Protein AF-A0A8K1FG26-F1 (afdb_monomer_lite)

Organism: Pythium oligandrum (NCBI:txid41045)

InterPro domains:
  IPR001807 Chloride channel [PF00654] (57-207)
  IPR001807 Chloride channel [PF00654] (220-273)
  IPR001807 Chloride channel [PR00762] (69-86)
  IPR001807 Chloride channel [PR00762] (103-122)
  IPR001807 Chloride channel [PR00762] (160-179)
  IPR014743 Chloride channel, core [SSF81340] (2-207)
  IPR014743 Chloride channel, core [SSF81340] (218-296)
  IPR050970 Voltage-gated chloride channel [PTHR45720] (2-214)

Sequence (348 aa):
MLLLVVLGVCASILDYGIESGVRGLSDLRNLLLSMESMQSTSSIKFLVWSAFTFTVALLGMLCTRFVDPIAAGSGIPEMKNIISCDLRKEADDFLGRRTLVSKAVGLMLAMGSGISLGKEGPFVHTASIIAHQLMKHIGFFQRIYESAILRRHMYNAACAVGIASTFRAPIGGVLFAIEVTSTVFMVTNYWRAFVAAISASIARQLISLIRETEVTAFHPIDIIPGGYALVGGVAFVGSATHTVSVAVIAMEFTGQFIYITPLILAVLLASGIGSALSVSLYESIIISKGLTYLPLLRVNQLEGFTARDVMDAGFSLIPLDTSSLQLQSVLDRTRPPTHFRWSSLWRP

Radius of gyration: 23.85 Å; chains: 1; bounding box: 77×50×76 Å

Structure (mmCIF, N/CA/C/O backbone):
data_AF-A0A8K1FG26-F1
#
_entry.id   AF-A0A8K1FG26-F1
#
loop_
_atom_site.group_PDB
_atom_site.id
_atom_site.type_symbol
_atom_site.label_atom_id
_atom_site.label_alt_id
_atom_site.label_comp_id
_atom_site.label_asym_id
_atom_site.label_entity_id
_atom_site.label_seq_id
_atom_site.pdbx_PDB_ins_code
_atom_site.Cartn_x
_atom_site.Cartn_y
_atom_site.Cartn_z
_atom_site.occupancy
_atom_site.B_iso_or_equiv
_atom_site.auth_seq_id
_atom_site.auth_comp_id
_atom_site.auth_asym_id
_atom_site.auth_atom_id
_atom_site.pdbx_PDB_model_num
ATOM 1 N N . MET A 1 1 ? -8.224 -16.128 14.059 1.00 85.44 1 MET A N 1
ATOM 2 C CA . MET A 1 1 ? -7.148 -16.818 13.319 1.00 85.44 1 MET A CA 1
ATOM 3 C C . MET A 1 1 ? -7.594 -17.220 11.923 1.00 85.44 1 MET A C 1
ATOM 5 O O . MET A 1 1 ? -6.973 -16.741 10.992 1.00 85.44 1 MET A O 1
ATOM 9 N N . LEU A 1 2 ? -8.695 -17.965 11.747 1.00 91.88 2 LEU A N 1
ATOM 10 C CA . LEU A 1 2 ? -9.193 -18.346 10.410 1.00 91.88 2 LEU A CA 1
ATOM 11 C C . LEU A 1 2 ? -9.295 -17.168 9.419 1.00 91.88 2 LEU A C 1
ATOM 13 O O . LEU A 1 2 ? -8.701 -17.222 8.351 1.00 91.88 2 LEU A O 1
ATOM 17 N N . LEU A 1 3 ? -9.965 -16.074 9.806 1.00 93.62 3 LEU A N 1
ATOM 18 C CA . LEU A 1 3 ? -10.095 -14.876 8.961 1.00 93.62 3 LEU A CA 1
ATOM 19 C C . LEU A 1 3 ? -8.744 -14.292 8.515 1.00 93.62 3 LEU A C 1
ATOM 21 O O . LEU A 1 3 ? -8.633 -13.808 7.399 1.00 93.62 3 LEU A O 1
ATOM 25 N N . LEU A 1 4 ? -7.722 -14.347 9.372 1.00 94.38 4 LEU A N 1
ATOM 26 C CA . LEU A 1 4 ? -6.397 -13.789 9.085 1.00 94.38 4 LEU A CA 1
ATOM 27 C C . LEU A 1 4 ? -5.673 -14.596 8.002 1.00 94.38 4 LEU A C 1
ATOM 29 O O . LEU A 1 4 ? -5.046 -14.013 7.126 1.00 94.38 4 LEU A O 1
ATOM 33 N N . VAL A 1 5 ? -5.812 -15.925 8.042 1.00 95.12 5 VAL A N 1
ATOM 34 C CA . VAL A 1 5 ? -5.255 -16.824 7.022 1.00 95.12 5 VAL A CA 1
ATOM 35 C C . VAL A 1 5 ? -5.987 -16.647 5.694 1.00 95.12 5 VAL A C 1
ATOM 37 O O . VAL A 1 5 ? -5.353 -16.498 4.655 1.00 95.12 5 VAL A O 1
ATOM 40 N N . VAL A 1 6 ? -7.324 -16.601 5.729 1.00 95.62 6 VAL A N 1
ATOM 41 C CA . VAL A 1 6 ? -8.144 -16.355 4.530 1.00 95.62 6 VAL A CA 1
ATOM 42 C C . VAL A 1 6 ? -7.780 -15.013 3.897 1.00 95.62 6 VAL A C 1
ATOM 44 O O . VAL A 1 6 ? -7.581 -14.942 2.689 1.00 95.62 6 VAL A O 1
ATOM 47 N N . LEU A 1 7 ? -7.626 -13.965 4.708 1.00 96.44 7 LEU A N 1
ATOM 48 C CA . LEU A 1 7 ? -7.190 -12.649 4.254 1.00 96.44 7 LEU A CA 1
ATOM 49 C C . LEU A 1 7 ? -5.828 -12.706 3.550 1.00 96.44 7 LEU A C 1
ATOM 51 O O . LEU A 1 7 ? -5.707 -12.165 2.453 1.00 96.44 7 LEU A O 1
ATOM 55 N N . GLY A 1 8 ? -4.833 -13.371 4.148 1.00 95.19 8 GLY A N 1
ATOM 56 C CA . GLY A 1 8 ? -3.505 -13.514 3.550 1.00 95.19 8 GLY A CA 1
ATOM 57 C C . GLY A 1 8 ? -3.537 -14.229 2.200 1.00 95.19 8 GLY A C 1
ATOM 58 O O . GLY A 1 8 ? -2.958 -13.743 1.232 1.00 95.19 8 GLY A O 1
ATOM 59 N N . VAL A 1 9 ? -4.282 -15.333 2.102 1.00 95.50 9 VAL A N 1
ATOM 60 C CA . VAL A 1 9 ? -4.444 -16.082 0.845 1.00 95.50 9 VAL A CA 1
ATOM 61 C C . VAL A 1 9 ? -5.164 -15.244 -0.217 1.00 95.50 9 VAL A C 1
ATOM 63 O O . VAL A 1 9 ? -4.681 -15.141 -1.343 1.00 95.50 9 VAL A O 1
ATOM 66 N N . CYS A 1 10 ? -6.288 -14.606 0.129 1.00 96.06 10 CYS A N 1
ATOM 67 C CA . CYS A 1 10 ? -7.043 -13.765 -0.802 1.00 96.06 10 CYS A CA 1
ATOM 68 C C . CYS A 1 10 ? -6.217 -12.578 -1.315 1.00 96.06 10 CYS A C 1
ATOM 70 O O . CYS A 1 10 ? -6.262 -12.280 -2.508 1.00 96.06 10 CYS A O 1
ATOM 72 N N . ALA A 1 11 ? -5.454 -11.924 -0.435 1.00 95.88 11 ALA A N 1
ATOM 73 C CA . ALA A 1 11 ? -4.556 -10.842 -0.817 1.00 95.88 11 ALA A CA 1
ATOM 74 C C . ALA A 1 11 ? -3.486 -11.344 -1.799 1.00 95.88 11 ALA A C 1
ATOM 76 O O . ALA A 1 11 ? -3.365 -10.804 -2.893 1.00 95.88 11 ALA A O 1
ATOM 77 N N . SER A 1 12 ? -2.785 -12.437 -1.492 1.00 94.31 12 SER A N 1
ATOM 78 C CA . SER A 1 12 ? -1.739 -12.964 -2.382 1.00 94.31 12 SER A CA 1
ATOM 79 C C . SER A 1 12 ? -2.257 -13.419 -3.752 1.00 94.31 12 SER A C 1
ATOM 81 O O . SER A 1 12 ? -1.559 -13.251 -4.752 1.00 94.31 12 SER A O 1
ATOM 83 N N . ILE A 1 13 ? -3.482 -13.954 -3.827 1.00 94.38 13 ILE A N 1
ATOM 84 C CA . ILE A 1 13 ? -4.133 -14.284 -5.107 1.00 94.38 13 ILE A CA 1
ATOM 85 C C . ILE A 1 13 ? -4.412 -13.011 -5.917 1.00 94.38 13 ILE A C 1
ATOM 87 O O . ILE A 1 13 ? -4.149 -12.979 -7.120 1.00 94.38 13 ILE A O 1
ATOM 91 N N . LEU A 1 14 ? -4.918 -11.954 -5.271 1.00 95.62 14 LEU A N 1
ATOM 92 C CA . LEU A 1 14 ? -5.173 -10.679 -5.940 1.00 95.62 14 LEU A CA 1
ATOM 93 C C . LEU A 1 14 ? -3.874 -10.034 -6.446 1.00 95.62 14 LEU A C 1
ATOM 95 O O . LEU A 1 14 ? -3.837 -9.593 -7.593 1.00 95.62 14 LEU A O 1
ATOM 99 N N . ASP A 1 15 ? -2.811 -10.022 -5.632 1.00 94.19 15 ASP A N 1
ATOM 100 C CA . ASP A 1 15 ? -1.490 -9.504 -6.029 1.00 94.19 15 ASP A CA 1
ATOM 101 C C . ASP A 1 15 ? -0.968 -10.222 -7.277 1.00 94.19 15 ASP A C 1
ATOM 103 O O . ASP A 1 15 ? -0.570 -9.593 -8.258 1.00 94.19 15 ASP A O 1
ATOM 107 N N . TYR A 1 16 ? -1.054 -11.555 -7.281 1.00 92.56 16 TYR A N 1
ATOM 108 C CA . TYR A 1 16 ? -0.668 -12.358 -8.435 1.00 92.56 16 TYR A CA 1
ATOM 109 C C . TYR A 1 16 ? -1.491 -12.033 -9.689 1.00 92.56 16 TYR A C 1
ATOM 111 O O . TYR A 1 16 ? -0.933 -11.972 -10.788 1.00 92.56 16 TYR A O 1
ATOM 119 N N . GLY A 1 17 ? -2.801 -11.812 -9.543 1.00 93.62 17 GLY A N 1
ATOM 120 C CA . GLY A 1 17 ? -3.671 -11.409 -10.649 1.00 93.62 17 GLY A CA 1
ATOM 121 C C . GLY A 1 17 ? -3.259 -10.063 -11.252 1.00 93.62 17 GLY A C 1
ATOM 122 O O . GLY A 1 17 ? -3.153 -9.944 -12.474 1.00 93.62 17 GLY A O 1
ATOM 123 N N . ILE A 1 18 ? -2.955 -9.075 -10.403 1.00 94.69 18 ILE A N 1
ATOM 124 C CA . ILE A 1 18 ? -2.472 -7.754 -10.831 1.00 94.69 18 ILE A CA 1
ATOM 125 C C . ILE A 1 18 ? -1.139 -7.893 -11.571 1.00 94.69 18 ILE A C 1
ATOM 127 O O . ILE A 1 18 ? -1.015 -7.413 -12.697 1.00 94.69 18 ILE A O 1
ATOM 131 N N . GLU A 1 19 ? -0.162 -8.600 -11.000 1.00 92.00 19 GLU A N 1
ATOM 132 C CA . GLU A 1 19 ? 1.141 -8.794 -11.647 1.00 92.00 19 GLU A CA 1
ATOM 133 C C . GLU A 1 19 ? 1.057 -9.559 -12.966 1.00 92.00 19 GLU A C 1
ATOM 135 O O . GLU A 1 19 ? 1.780 -9.243 -13.909 1.00 92.00 19 GLU A O 1
ATOM 140 N N . SER A 1 20 ? 0.185 -10.562 -13.050 1.00 91.50 20 SER A N 1
ATOM 141 C CA . SER A 1 20 ? -0.013 -11.321 -14.285 1.00 91.50 20 SER A CA 1
ATOM 142 C C . SER A 1 20 ? -0.580 -10.430 -15.391 1.00 91.50 20 SER A C 1
ATOM 144 O O . SER A 1 20 ? -0.112 -10.505 -16.526 1.00 91.50 20 SER A O 1
ATOM 146 N N . GLY A 1 21 ? -1.507 -9.527 -15.055 1.00 94.12 21 GLY A N 1
ATOM 147 C CA . GLY A 1 21 ? -2.006 -8.516 -15.987 1.00 94.12 21 GLY A CA 1
ATOM 148 C C . GLY A 1 21 ? -0.939 -7.501 -16.411 1.00 94.12 21 GLY A C 1
ATOM 149 O O . GLY A 1 21 ? -0.813 -7.205 -17.597 1.00 94.12 21 GLY A O 1
ATOM 150 N N . VAL A 1 22 ? -0.110 -7.023 -15.474 1.00 94.56 22 VAL A N 1
ATOM 151 C CA . VAL A 1 22 ? 1.016 -6.113 -15.774 1.00 94.56 22 VAL A CA 1
ATOM 152 C C . VAL A 1 22 ? 2.032 -6.771 -16.712 1.00 94.56 22 VAL A C 1
ATOM 154 O O . VAL A 1 22 ? 2.493 -6.136 -17.664 1.00 94.56 22 VAL A O 1
ATOM 157 N N . ARG A 1 23 ? 2.364 -8.048 -16.479 1.00 92.06 23 ARG A N 1
ATOM 158 C CA . ARG A 1 23 ? 3.239 -8.827 -17.369 1.00 92.06 23 ARG A CA 1
ATOM 159 C C . ARG A 1 23 ? 2.617 -8.979 -18.753 1.00 92.06 23 ARG A C 1
ATOM 161 O O . ARG A 1 23 ? 3.278 -8.646 -19.724 1.00 92.06 23 ARG A O 1
ATOM 168 N N . GLY A 1 24 ? 1.337 -9.347 -18.840 1.00 93.69 24 GLY A N 1
ATOM 169 C CA . GLY A 1 24 ? 0.629 -9.448 -20.121 1.00 93.69 24 GLY A CA 1
ATOM 170 C C . GLY A 1 24 ? 0.626 -8.138 -20.922 1.00 93.69 24 GLY A C 1
ATOM 171 O O . GLY A 1 24 ? 0.856 -8.154 -22.128 1.00 93.69 24 GLY A O 1
ATOM 172 N N . LEU A 1 25 ? 0.443 -6.988 -20.259 1.00 94.44 25 LEU A N 1
ATOM 173 C CA . LEU A 1 25 ? 0.554 -5.668 -20.898 1.00 94.44 25 LEU A CA 1
ATOM 174 C C . LEU A 1 25 ? 1.986 -5.351 -21.345 1.00 94.44 25 LEU A C 1
ATOM 176 O O . LEU A 1 25 ? 2.188 -4.781 -22.416 1.00 94.44 25 LEU A O 1
ATOM 180 N N . SER A 1 26 ? 2.981 -5.743 -20.550 1.00 92.50 26 SER A N 1
ATOM 181 C CA . SER A 1 26 ? 4.395 -5.566 -20.895 1.00 92.50 26 SER A CA 1
ATOM 182 C C . SER A 1 26 ? 4.798 -6.430 -22.094 1.00 92.50 26 SER A C 1
ATOM 184 O O . SER A 1 26 ? 5.491 -5.947 -22.988 1.00 92.50 26 SER A O 1
ATOM 186 N N . ASP A 1 27 ? 4.315 -7.671 -22.156 1.00 92.75 27 ASP A N 1
ATOM 187 C CA . ASP A 1 27 ? 4.537 -8.592 -23.273 1.00 92.75 27 ASP A CA 1
ATOM 188 C C . ASP A 1 27 ? 3.841 -8.087 -24.543 1.00 92.75 27 ASP A C 1
ATOM 190 O O . ASP A 1 27 ? 4.445 -8.084 -25.615 1.00 92.75 27 ASP A O 1
ATOM 194 N N . LEU A 1 28 ? 2.616 -7.559 -24.420 1.00 92.19 28 LEU A N 1
ATOM 195 C CA . LEU A 1 28 ? 1.907 -6.907 -25.523 1.00 92.19 28 LEU A CA 1
ATOM 196 C C . LEU A 1 28 ? 2.682 -5.696 -26.060 1.00 92.19 28 LEU A C 1
ATOM 198 O O . LEU A 1 28 ? 2.825 -5.548 -27.272 1.00 92.19 28 LEU A O 1
ATOM 202 N N . ARG A 1 29 ? 3.221 -4.846 -25.177 1.00 91.25 29 ARG A N 1
ATOM 203 C CA . ARG A 1 29 ? 4.077 -3.719 -25.576 1.00 91.25 29 ARG A CA 1
ATOM 204 C C . ARG A 1 29 ? 5.302 -4.202 -26.349 1.00 91.25 29 ARG A C 1
ATOM 206 O O . ARG A 1 29 ? 5.634 -3.636 -27.386 1.00 91.25 29 ARG A O 1
ATOM 213 N N . ASN A 1 30 ? 5.966 -5.243 -25.852 1.00 89.81 30 ASN A N 1
ATOM 214 C CA . ASN A 1 30 ? 7.156 -5.804 -26.487 1.00 89.81 30 ASN A CA 1
ATOM 215 C C . ASN A 1 30 ? 6.830 -6.435 -27.851 1.00 89.81 30 ASN A C 1
ATOM 217 O O . ASN A 1 30 ? 7.622 -6.300 -28.780 1.00 89.81 30 ASN A O 1
ATOM 221 N N . LEU A 1 31 ? 5.655 -7.059 -27.992 1.00 89.94 31 LEU A N 1
ATOM 222 C CA . LEU A 1 31 ? 5.155 -7.582 -29.264 1.00 89.94 31 LEU A CA 1
ATOM 223 C C . LEU A 1 31 ? 4.879 -6.458 -30.274 1.00 89.94 31 LEU A C 1
ATOM 225 O O . LEU A 1 31 ? 5.286 -6.555 -31.426 1.00 89.94 31 LEU A O 1
ATOM 229 N N . LEU A 1 32 ? 4.234 -5.368 -29.849 1.00 87.19 32 LEU A N 1
ATOM 230 C CA . LEU A 1 32 ? 3.990 -4.210 -30.718 1.00 87.19 32 LEU A CA 1
ATOM 231 C C . LEU A 1 32 ? 5.303 -3.595 -31.222 1.00 87.19 32 LEU A C 1
ATOM 233 O O . LEU A 1 32 ? 5.422 -3.268 -32.399 1.00 87.19 32 LEU A O 1
ATOM 237 N N . LEU A 1 33 ? 6.307 -3.501 -30.347 1.00 86.44 33 LEU A N 1
ATOM 238 C CA . LEU A 1 33 ? 7.634 -2.992 -30.699 1.00 86.44 33 LEU A CA 1
ATOM 239 C C . LEU A 1 33 ? 8.450 -3.951 -31.581 1.00 86.44 33 LEU A C 1
ATOM 241 O O . LEU A 1 33 ? 9.382 -3.498 -32.245 1.00 86.44 33 LEU A O 1
ATOM 245 N N . SER A 1 34 ? 8.139 -5.252 -31.582 1.00 84.94 34 SER A N 1
ATOM 246 C CA . SER A 1 34 ? 8.820 -6.248 -32.420 1.00 84.94 34 SER A CA 1
ATOM 247 C C . SER A 1 34 ? 8.162 -6.447 -33.789 1.00 84.94 34 SER A C 1
ATOM 249 O O . SER A 1 34 ? 8.852 -6.829 -34.733 1.00 84.94 34 SER A O 1
ATOM 251 N N . MET A 1 35 ? 6.861 -6.154 -33.921 1.00 78.25 35 MET A N 1
ATOM 252 C CA . MET A 1 35 ? 6.148 -6.170 -35.206 1.00 78.25 35 MET A CA 1
ATOM 253 C C . MET A 1 35 ? 6.583 -5.034 -36.140 1.00 78.25 35 MET A C 1
ATOM 255 O O . MET A 1 35 ? 6.557 -5.195 -37.361 1.00 78.25 35 MET A O 1
ATOM 259 N N . GLU A 1 36 ? 7.035 -3.903 -35.595 1.00 71.06 36 GLU A N 1
ATOM 260 C CA . GLU A 1 36 ? 7.708 -2.882 -36.394 1.00 71.06 36 GLU A CA 1
ATOM 261 C C . GLU A 1 36 ? 9.122 -3.344 -36.765 1.00 71.06 36 GLU A C 1
ATOM 263 O O . GLU A 1 36 ? 10.019 -3.443 -35.928 1.00 71.06 36 GLU A O 1
ATOM 268 N N . SER A 1 37 ? 9.292 -3.647 -38.054 1.00 59.19 37 SER A N 1
ATOM 269 C CA . SER A 1 37 ? 10.479 -4.270 -38.648 1.00 59.19 37 SER A CA 1
ATOM 270 C C . SER A 1 37 ? 11.831 -3.713 -38.169 1.00 59.19 37 SER A C 1
ATOM 272 O O . SER A 1 37 ? 11.991 -2.530 -37.860 1.00 59.19 37 SER A O 1
ATOM 274 N N . MET A 1 38 ? 12.858 -4.565 -38.228 1.00 56.25 38 MET A N 1
ATOM 275 C CA . MET A 1 38 ? 14.273 -4.244 -37.975 1.00 56.25 38 MET A CA 1
ATOM 276 C C . MET A 1 38 ? 14.848 -3.085 -38.825 1.00 56.25 38 MET A C 1
ATOM 278 O O . MET A 1 38 ? 15.950 -2.630 -38.535 1.00 56.25 38 MET A O 1
ATOM 282 N N . GLN A 1 39 ? 14.118 -2.577 -39.829 1.00 57.62 39 GLN A N 1
ATOM 283 C CA . GLN A 1 39 ? 14.481 -1.404 -40.644 1.00 57.62 39 GLN A CA 1
ATOM 284 C C . GLN A 1 39 ? 13.803 -0.089 -40.203 1.00 57.62 39 GLN A C 1
ATOM 286 O O . GLN A 1 39 ? 14.093 0.963 -40.771 1.00 57.62 39 GLN A O 1
ATOM 291 N N . SER A 1 40 ? 12.923 -0.117 -39.196 1.00 62.97 40 SER A N 1
ATOM 292 C CA . SER A 1 40 ? 12.241 1.077 -38.685 1.00 62.97 40 SER A CA 1
ATOM 293 C C . SER A 1 40 ? 13.200 1.993 -37.908 1.00 62.97 40 SER A C 1
ATOM 295 O O . SER A 1 40 ? 13.977 1.538 -37.062 1.00 62.97 40 SER A O 1
ATOM 297 N N . THR A 1 41 ? 13.154 3.299 -38.187 1.00 78.38 41 THR A N 1
ATOM 298 C CA . THR A 1 41 ? 13.991 4.324 -37.542 1.00 78.38 41 THR A CA 1
ATOM 299 C C . THR A 1 41 ? 13.717 4.380 -36.033 1.00 78.38 41 THR A C 1
ATOM 301 O O . THR A 1 41 ? 12.572 4.232 -35.604 1.00 78.38 41 THR A O 1
ATOM 304 N N . SER A 1 42 ? 14.737 4.662 -35.208 1.00 83.12 42 SER A N 1
ATOM 305 C CA . SER A 1 42 ? 14.611 4.748 -33.735 1.00 83.12 42 SER A CA 1
ATOM 306 C C . SER A 1 42 ? 13.452 5.641 -33.260 1.00 83.12 42 SER A C 1
ATOM 308 O O . SER A 1 42 ? 12.878 5.400 -32.199 1.00 83.12 42 SER A O 1
ATOM 310 N N . SER A 1 43 ? 13.086 6.654 -34.047 1.00 85.88 43 SER A N 1
ATOM 311 C CA . SER A 1 43 ? 11.988 7.578 -33.757 1.00 85.88 43 SER A CA 1
ATOM 312 C C . SER A 1 43 ? 10.604 6.923 -33.789 1.00 85.88 43 SER A C 1
ATOM 314 O O . SER A 1 43 ? 9.747 7.294 -32.992 1.00 85.88 43 SER A O 1
ATOM 316 N N . ILE A 1 44 ? 10.378 5.942 -34.66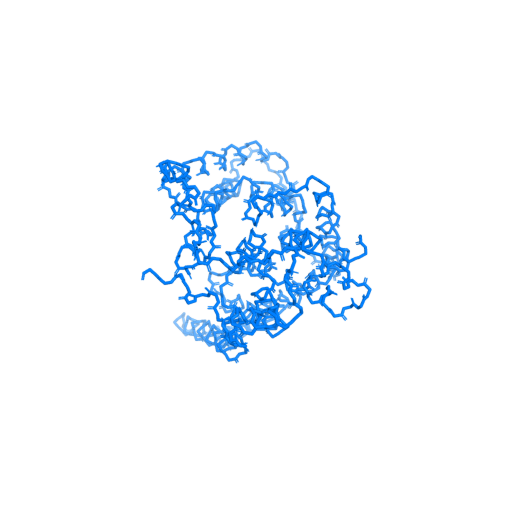6 1.00 86.19 44 ILE A N 1
ATOM 317 C CA . ILE A 1 44 ? 9.077 5.266 -34.790 1.00 86.19 44 ILE A CA 1
ATOM 318 C C . ILE A 1 44 ? 8.855 4.357 -33.573 1.00 86.19 44 ILE A C 1
ATOM 320 O O . ILE A 1 44 ? 7.821 4.456 -32.917 1.00 86.19 44 ILE A O 1
ATOM 324 N N . LYS A 1 45 ? 9.884 3.601 -33.160 1.00 87.00 45 LYS A N 1
ATOM 325 C CA . LYS A 1 45 ? 9.845 2.800 -31.922 1.00 87.00 45 LYS A CA 1
ATOM 326 C C . LYS A 1 45 ? 9.559 3.658 -30.687 1.00 87.00 45 LYS A C 1
ATOM 328 O O . LYS A 1 45 ? 8.781 3.260 -29.823 1.00 87.00 45 LYS A O 1
ATOM 333 N N . PHE A 1 46 ? 10.157 4.850 -30.611 1.00 89.56 46 PHE A N 1
ATOM 334 C CA . PHE A 1 46 ? 9.876 5.807 -29.539 1.00 89.56 46 PHE A CA 1
ATOM 335 C C . PHE A 1 46 ? 8.427 6.316 -29.576 1.00 89.56 46 PHE A C 1
ATOM 337 O O . PHE A 1 46 ? 7.786 6.419 -28.526 1.00 89.56 46 PHE A O 1
ATOM 344 N N . LEU A 1 47 ? 7.887 6.596 -30.767 1.00 91.25 47 LEU A N 1
ATOM 345 C CA . LEU A 1 47 ? 6.501 7.027 -30.941 1.00 91.25 47 LEU A CA 1
ATOM 346 C C . LEU A 1 47 ? 5.514 5.933 -30.515 1.00 91.25 47 LEU A C 1
ATOM 348 O O . LEU A 1 47 ? 4.588 6.223 -29.763 1.00 91.25 47 LEU A O 1
ATOM 352 N N . VAL A 1 48 ? 5.738 4.681 -30.926 1.00 90.88 48 VAL A N 1
ATOM 353 C CA . VAL A 1 48 ? 4.901 3.536 -30.533 1.00 90.88 48 VAL A CA 1
ATOM 354 C C . VAL A 1 48 ? 4.969 3.290 -29.031 1.00 90.88 48 VAL A C 1
ATOM 356 O O . VAL A 1 48 ? 3.929 3.137 -28.390 1.00 90.88 48 VAL A O 1
ATOM 359 N N . TRP A 1 49 ? 6.168 3.316 -28.443 1.00 91.31 49 TRP A N 1
ATOM 360 C CA . TRP A 1 49 ? 6.333 3.183 -26.995 1.00 91.31 49 TRP A CA 1
ATOM 361 C C . TRP A 1 49 ? 5.584 4.287 -26.232 1.00 91.31 49 TRP A C 1
ATOM 363 O O . TRP A 1 49 ? 4.876 4.008 -25.259 1.00 91.31 49 TRP A O 1
ATOM 373 N N . SER A 1 50 ? 5.680 5.530 -26.708 1.00 93.19 50 SER A N 1
ATOM 374 C CA . SER A 1 50 ? 4.998 6.681 -26.107 1.00 93.19 50 SER A CA 1
ATOM 375 C C . SER A 1 50 ? 3.477 6.589 -26.264 1.00 93.19 50 SER A C 1
ATOM 377 O O . SER A 1 50 ? 2.744 6.796 -25.297 1.00 93.19 50 SER A O 1
ATOM 379 N N . ALA A 1 51 ? 2.991 6.220 -27.453 1.00 94.06 51 ALA A N 1
ATOM 380 C CA . ALA A 1 51 ? 1.569 6.055 -27.741 1.00 94.06 51 ALA A CA 1
ATOM 381 C C . ALA A 1 51 ? 0.950 4.926 -26.906 1.00 94.06 51 ALA A C 1
ATOM 383 O O . ALA A 1 51 ? -0.131 5.105 -26.340 1.00 94.06 51 ALA A O 1
ATOM 384 N N . PHE A 1 52 ? 1.649 3.796 -26.765 1.00 94.88 52 PHE A N 1
ATOM 385 C CA . PHE A 1 52 ? 1.233 2.700 -25.892 1.00 94.88 52 PHE A CA 1
ATOM 386 C C . PHE A 1 52 ? 1.129 3.167 -24.436 1.00 94.88 52 PHE A C 1
ATOM 388 O O . PHE A 1 52 ? 0.081 3.007 -23.807 1.00 94.88 52 PHE A O 1
ATOM 395 N N . THR A 1 53 ? 2.188 3.803 -23.922 1.00 94.69 53 THR A N 1
ATOM 396 C CA . THR A 1 53 ? 2.244 4.304 -22.540 1.00 94.69 53 THR A CA 1
ATOM 397 C C . THR A 1 53 ? 1.091 5.268 -22.262 1.00 94.69 53 THR A C 1
ATOM 399 O O . THR A 1 53 ? 0.373 5.106 -21.274 1.00 94.69 53 THR A O 1
ATOM 402 N N . PHE A 1 54 ? 0.854 6.228 -23.160 1.00 96.12 54 PHE A N 1
ATOM 403 C CA . PHE A 1 54 ? -0.226 7.201 -23.022 1.00 96.12 54 PHE A CA 1
ATOM 404 C C . PHE A 1 54 ? -1.612 6.546 -23.068 1.00 96.12 54 PHE A C 1
ATOM 406 O O . PHE A 1 54 ? -2.454 6.830 -22.218 1.00 96.12 54 PHE A O 1
ATOM 413 N N . THR A 1 55 ? -1.843 5.633 -24.014 1.00 95.94 55 THR A N 1
ATOM 414 C CA . THR A 1 55 ? -3.151 4.985 -24.203 1.00 95.94 55 THR A CA 1
ATOM 415 C C . THR A 1 55 ? -3.528 4.119 -23.004 1.00 95.94 55 THR A C 1
ATOM 417 O O . THR A 1 55 ? -4.635 4.236 -22.477 1.00 95.94 55 THR A O 1
ATOM 420 N N . VAL A 1 56 ? -2.602 3.281 -22.526 1.00 96.56 56 VAL A N 1
ATOM 421 C CA . VAL A 1 56 ? -2.851 2.399 -21.376 1.00 96.56 56 VAL A CA 1
ATOM 422 C C . VAL A 1 56 ? -3.004 3.213 -20.087 1.00 96.56 56 VAL A C 1
ATOM 424 O O . VAL A 1 56 ? -3.900 2.935 -19.288 1.00 96.56 56 VAL A O 1
ATOM 427 N N . ALA A 1 57 ? -2.196 4.263 -19.900 1.00 95.94 57 ALA A N 1
ATOM 428 C CA . ALA A 1 57 ? -2.321 5.155 -18.748 1.00 95.94 57 ALA A CA 1
ATOM 429 C C . ALA A 1 57 ? -3.656 5.915 -18.738 1.00 95.94 57 ALA A C 1
ATOM 431 O O . ALA A 1 57 ? -4.313 5.997 -17.697 1.00 95.94 57 ALA A O 1
ATOM 432 N N . LEU A 1 58 ? -4.088 6.428 -19.896 1.00 96.62 58 LEU A N 1
ATOM 433 C CA . LEU A 1 58 ? -5.385 7.081 -20.048 1.00 96.62 58 LEU A CA 1
ATOM 434 C C . LEU A 1 58 ? -6.521 6.104 -19.732 1.00 96.62 58 LEU A C 1
ATOM 436 O O . LEU A 1 58 ? -7.440 6.458 -18.999 1.00 96.62 58 LEU A O 1
ATOM 440 N N . LEU A 1 59 ? -6.435 4.859 -20.203 1.00 96.06 59 LEU A N 1
ATOM 441 C CA . LEU A 1 59 ? -7.434 3.832 -19.909 1.00 96.06 59 LEU A CA 1
ATOM 442 C C . LEU A 1 59 ? -7.504 3.514 -18.405 1.00 96.06 59 LEU A C 1
ATOM 444 O O . LEU A 1 59 ? -8.601 3.417 -17.855 1.00 96.06 59 LEU A O 1
ATOM 448 N N . GLY A 1 60 ? -6.360 3.447 -17.713 1.00 95.25 60 GLY A N 1
ATOM 449 C CA . GLY A 1 60 ? -6.304 3.297 -16.252 1.00 95.25 60 GLY A CA 1
ATOM 450 C C . GLY A 1 60 ? -6.941 4.470 -15.498 1.00 95.25 60 GLY A C 1
ATOM 451 O O . GLY A 1 60 ? -7.716 4.268 -14.555 1.00 95.25 60 GLY A O 1
ATOM 452 N N . MET A 1 61 ? -6.680 5.699 -15.952 1.00 95.31 61 MET A N 1
ATOM 453 C CA . MET A 1 61 ? -7.295 6.911 -15.405 1.00 95.31 61 MET A CA 1
ATOM 454 C C . MET A 1 61 ? -8.815 6.916 -15.613 1.00 95.31 61 MET A C 1
ATOM 456 O O . MET A 1 61 ? -9.561 7.148 -14.661 1.00 95.31 61 MET A O 1
ATOM 460 N N . LEU A 1 62 ? -9.282 6.629 -16.833 1.00 95.94 62 LEU A N 1
ATOM 461 C CA . LEU A 1 62 ? -10.706 6.595 -17.169 1.00 95.94 62 LEU A CA 1
ATOM 462 C C . LEU A 1 62 ? -11.434 5.497 -16.389 1.00 95.94 62 LEU A C 1
ATOM 464 O O . LEU A 1 62 ? -12.496 5.758 -15.828 1.00 95.94 62 LEU A O 1
ATOM 468 N N . CYS A 1 63 ? -10.842 4.305 -16.273 1.00 94.88 63 CYS A N 1
ATOM 469 C CA . CYS A 1 63 ? -11.381 3.224 -15.449 1.00 94.88 63 CYS A CA 1
ATOM 470 C C . CYS A 1 63 ? -11.577 3.686 -13.999 1.00 94.88 63 CYS A C 1
ATOM 472 O O . CYS A 1 63 ? -12.668 3.552 -13.448 1.00 94.88 63 CYS A O 1
ATOM 474 N N . THR A 1 64 ? -10.557 4.308 -13.402 1.00 95.00 64 THR A N 1
ATOM 475 C CA . THR A 1 64 ? -10.652 4.824 -12.028 1.00 95.00 64 THR A CA 1
ATOM 476 C C . THR A 1 64 ? -11.721 5.914 -11.916 1.00 95.00 64 THR A C 1
ATOM 478 O O . THR A 1 64 ? -12.520 5.917 -10.984 1.00 95.00 64 THR A O 1
ATOM 481 N N . ARG A 1 65 ? -11.793 6.823 -12.895 1.00 95.56 65 ARG A N 1
ATOM 482 C CA . ARG A 1 65 ? -12.747 7.938 -12.893 1.00 95.56 65 ARG A CA 1
ATOM 483 C C . ARG A 1 65 ? -14.204 7.485 -13.008 1.00 95.56 65 ARG A C 1
ATOM 485 O O . ARG A 1 65 ? -15.053 8.086 -12.349 1.00 95.56 65 ARG A O 1
ATOM 492 N N . PHE A 1 66 ? -14.488 6.486 -13.845 1.00 94.50 66 PHE A N 1
ATOM 493 C CA . PHE A 1 66 ? -15.850 6.018 -14.118 1.00 94.50 66 PHE A CA 1
ATOM 494 C C . PHE A 1 66 ? -16.334 4.935 -13.151 1.00 94.50 66 PHE A C 1
ATOM 496 O O . PHE A 1 66 ? -17.519 4.920 -12.826 1.00 94.50 66 PHE A O 1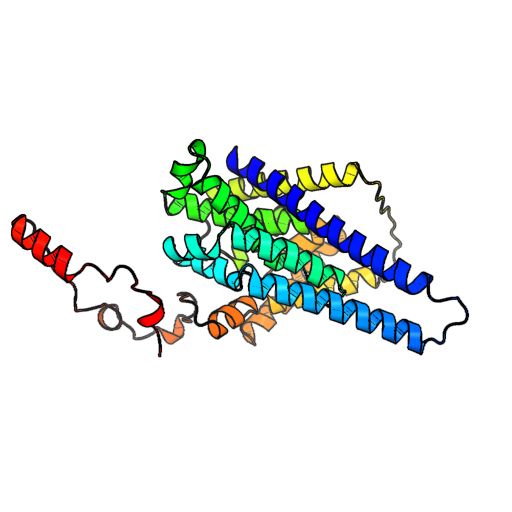
ATOM 503 N N . VAL A 1 67 ? -15.456 4.035 -12.692 1.00 94.12 67 VAL A N 1
ATOM 504 C CA . VAL A 1 67 ? -15.855 2.940 -11.793 1.00 94.12 67 VAL A CA 1
ATOM 505 C C . VAL A 1 67 ? -15.998 3.444 -10.362 1.00 94.12 67 VAL A C 1
ATOM 507 O O . VAL A 1 67 ? -17.054 3.268 -9.753 1.00 94.12 67 VAL A O 1
ATOM 510 N N . ASP A 1 68 ? -14.942 4.053 -9.822 1.00 93.25 68 ASP A N 1
ATOM 511 C CA . ASP A 1 68 ? -14.968 4.640 -8.487 1.00 93.25 68 ASP A CA 1
ATOM 512 C C . ASP A 1 68 ? -13.806 5.634 -8.291 1.00 93.25 68 ASP A C 1
ATOM 514 O O . ASP A 1 68 ? -12.659 5.195 -8.130 1.00 93.25 68 ASP A O 1
ATOM 518 N N . PRO A 1 69 ? -14.071 6.957 -8.261 1.00 91.56 69 PRO A N 1
ATOM 519 C CA . PRO A 1 69 ? -13.032 7.969 -8.085 1.00 91.56 69 PRO A CA 1
ATOM 520 C C . PRO A 1 69 ? -12.382 7.937 -6.694 1.00 91.56 69 PRO A C 1
ATOM 522 O O . PRO A 1 69 ? -11.290 8.480 -6.530 1.00 91.56 69 PRO A O 1
ATOM 525 N N . ILE A 1 70 ? -13.007 7.288 -5.702 1.00 89.19 70 ILE A N 1
ATOM 526 C CA . ILE A 1 70 ? -12.455 7.130 -4.348 1.00 89.19 70 ILE A CA 1
ATOM 527 C C . ILE A 1 70 ? -11.196 6.243 -4.368 1.00 89.19 70 ILE A C 1
ATOM 529 O O . ILE A 1 70 ? -10.319 6.375 -3.516 1.00 89.19 70 ILE A O 1
ATOM 533 N N . ALA A 1 71 ? -11.046 5.389 -5.386 1.00 90.88 71 ALA A N 1
ATOM 534 C CA . ALA A 1 71 ? -9.888 4.514 -5.545 1.00 90.88 71 ALA A CA 1
ATOM 535 C C . ALA A 1 71 ? -8.574 5.253 -5.884 1.00 90.88 71 ALA A C 1
ATOM 537 O O . ALA A 1 71 ? -7.512 4.628 -5.883 1.00 90.88 71 ALA A O 1
ATOM 538 N N . ALA A 1 72 ? -8.609 6.557 -6.175 1.00 91.56 72 ALA A N 1
ATOM 539 C CA . ALA A 1 72 ? -7.430 7.313 -6.587 1.00 91.56 72 ALA A CA 1
ATOM 540 C C . ALA A 1 72 ? -6.361 7.437 -5.477 1.00 91.56 72 ALA A C 1
ATOM 542 O O . ALA A 1 72 ? -6.633 7.846 -4.346 1.00 91.56 72 ALA A O 1
ATOM 543 N N . GLY A 1 73 ? -5.103 7.163 -5.836 1.00 90.88 73 GLY A N 1
ATOM 544 C CA . GLY A 1 73 ? -3.936 7.318 -4.961 1.00 90.88 73 GLY A CA 1
ATOM 545 C C . GLY A 1 73 ? -3.600 6.082 -4.118 1.00 90.88 73 GLY A C 1
ATOM 546 O O . GLY A 1 73 ? -4.091 4.977 -4.355 1.00 90.88 73 GLY A O 1
ATOM 547 N N . SER A 1 74 ? -2.722 6.260 -3.126 1.00 92.12 74 SER A N 1
ATOM 548 C CA . SER A 1 74 ? -2.199 5.165 -2.291 1.00 92.12 74 SER A CA 1
ATOM 549 C C . SER A 1 74 ? -3.283 4.520 -1.416 1.00 92.12 74 SER A C 1
ATOM 551 O O . SER A 1 74 ? -3.485 3.310 -1.469 1.00 92.12 74 SER A O 1
ATOM 553 N N . GLY A 1 75 ? -4.064 5.306 -0.675 1.00 92.38 75 GLY A N 1
ATOM 554 C CA . GLY A 1 75 ? -5.030 4.792 0.302 1.00 92.38 75 GLY A CA 1
ATOM 555 C C . GLY A 1 75 ? -4.454 4.589 1.708 1.00 92.38 75 GLY A C 1
ATOM 556 O O . GLY A 1 75 ? -5.221 4.448 2.652 1.00 92.38 75 GLY A O 1
ATOM 557 N N . ILE A 1 76 ? -3.123 4.611 1.881 1.00 93.31 76 ILE A N 1
ATOM 558 C CA . ILE A 1 76 ? -2.483 4.593 3.209 1.00 93.31 76 ILE A CA 1
ATOM 559 C C . ILE A 1 76 ? -2.912 5.794 4.080 1.00 93.31 76 ILE A C 1
ATOM 561 O O . ILE A 1 76 ? -3.283 5.559 5.230 1.00 93.31 76 ILE A O 1
ATOM 565 N N . PRO A 1 77 ? -2.898 7.052 3.584 1.00 91.19 77 PRO A N 1
ATOM 566 C CA . PRO A 1 77 ? -3.350 8.219 4.353 1.00 91.19 77 PRO A CA 1
ATOM 567 C C . PRO A 1 77 ? -4.769 8.070 4.914 1.00 91.19 77 PRO A C 1
ATOM 569 O O . PRO A 1 77 ? -5.026 8.347 6.083 1.00 91.19 77 PRO A O 1
ATOM 572 N N . GLU A 1 78 ? -5.687 7.577 4.089 1.00 90.62 78 GLU A N 1
ATOM 573 C CA . GLU A 1 78 ? -7.081 7.347 4.450 1.00 90.62 78 GLU A CA 1
ATOM 574 C C . GLU A 1 78 ? -7.226 6.180 5.424 1.00 90.62 78 GLU A C 1
ATOM 576 O O . GLU A 1 78 ? -7.963 6.291 6.399 1.00 90.62 78 GLU A O 1
ATOM 581 N N . MET A 1 79 ? -6.478 5.091 5.223 1.00 92.25 79 MET A N 1
ATOM 582 C CA . MET A 1 79 ? -6.440 3.982 6.178 1.00 92.25 79 MET A CA 1
ATOM 583 C C . MET A 1 79 ? -5.935 4.433 7.548 1.00 92.25 79 MET A C 1
ATOM 585 O O . MET A 1 79 ? -6.534 4.075 8.561 1.00 92.25 79 MET A O 1
ATOM 589 N N . LYS A 1 80 ? -4.880 5.257 7.587 1.00 90.19 80 LYS A N 1
ATOM 590 C CA . LYS A 1 80 ? -4.348 5.861 8.818 1.00 90.19 80 LYS A CA 1
ATOM 591 C C . LYS A 1 80 ? -5.421 6.701 9.521 1.00 90.19 80 LYS A C 1
ATOM 593 O O . LYS A 1 80 ? -5.595 6.575 10.731 1.00 90.19 80 LYS A O 1
ATOM 598 N N . ASN A 1 81 ? -6.195 7.486 8.768 1.00 87.56 81 ASN A N 1
ATOM 599 C CA . ASN A 1 81 ? -7.330 8.240 9.305 1.00 87.56 81 ASN A CA 1
ATOM 600 C C . ASN A 1 81 ? -8.437 7.318 9.869 1.00 87.56 81 ASN A C 1
ATOM 602 O O . ASN A 1 81 ? -8.818 7.437 11.033 1.00 87.56 81 ASN A O 1
ATOM 606 N N . ILE A 1 82 ? -8.896 6.336 9.085 1.00 89.31 82 ILE A N 1
ATOM 607 C CA . ILE A 1 82 ? -9.957 5.389 9.473 1.00 89.31 82 ILE A CA 1
ATOM 608 C C . ILE A 1 82 ? -9.583 4.609 10.743 1.00 89.31 82 ILE A C 1
ATOM 610 O O . ILE A 1 82 ? -10.421 4.427 11.627 1.00 89.31 82 ILE A O 1
ATOM 614 N N . ILE A 1 83 ? -8.332 4.148 10.844 1.00 89.00 83 ILE A N 1
ATOM 615 C CA . ILE A 1 83 ? -7.825 3.382 11.992 1.00 89.00 83 ILE A CA 1
ATOM 616 C C . ILE A 1 83 ? -7.715 4.262 13.241 1.00 89.00 83 ILE A C 1
ATOM 618 O O . ILE A 1 83 ? -8.042 3.800 14.338 1.00 89.00 83 ILE A O 1
ATOM 622 N N . SER A 1 84 ? -7.242 5.502 13.099 1.00 83.81 84 SER A N 1
ATOM 623 C CA . SER A 1 84 ? -7.036 6.406 14.235 1.00 83.81 84 SER A CA 1
ATOM 624 C C . SER A 1 84 ? -8.331 6.968 14.808 1.00 83.81 84 SER A C 1
ATOM 626 O O . SER A 1 84 ? -8.428 7.100 16.027 1.00 83.81 84 SER A O 1
ATOM 628 N N . CYS A 1 85 ? -9.313 7.261 13.957 1.00 79.94 85 CYS A N 1
ATOM 629 C CA . CYS A 1 85 ? -10.543 7.955 14.343 1.00 79.94 85 CYS A CA 1
ATOM 630 C C . CYS A 1 85 ? -11.773 7.025 14.446 1.00 79.94 85 CYS A C 1
ATOM 632 O O . CYS A 1 85 ? -12.868 7.498 14.728 1.00 79.94 85 CYS A O 1
ATOM 634 N N . ASP A 1 86 ? -11.605 5.713 14.210 1.00 77.62 86 ASP A N 1
ATOM 635 C CA . ASP A 1 86 ? -12.669 4.686 14.160 1.00 77.62 86 ASP A CA 1
ATOM 636 C C . ASP A 1 86 ? -13.920 5.122 13.368 1.00 77.62 86 ASP A C 1
ATOM 638 O O . ASP A 1 86 ? -15.073 4.967 13.782 1.00 77.62 86 ASP A O 1
ATOM 642 N N . LEU A 1 87 ? -13.690 5.675 12.176 1.00 78.31 87 LEU A N 1
ATOM 643 C CA . LEU A 1 87 ? -14.733 6.246 11.324 1.00 78.31 87 LEU A CA 1
ATOM 644 C C . LEU A 1 87 ? -15.489 5.142 10.571 1.00 78.31 87 LEU A C 1
ATOM 646 O O . LEU A 1 87 ? -15.283 4.924 9.380 1.00 78.31 87 LEU A O 1
ATOM 650 N N . ARG A 1 88 ? -16.390 4.426 11.261 1.00 80.44 88 ARG A N 1
ATOM 651 C CA . ARG A 1 88 ? -17.145 3.291 10.684 1.00 80.44 88 ARG A CA 1
ATOM 652 C C . ARG A 1 88 ? -17.862 3.638 9.377 1.00 80.44 88 ARG A C 1
ATOM 654 O O . ARG A 1 88 ? -17.773 2.870 8.427 1.00 80.44 88 ARG A O 1
ATOM 661 N N . LYS A 1 89 ? -18.582 4.765 9.346 1.00 79.88 89 LYS A N 1
ATOM 662 C CA . LYS A 1 89 ? -19.353 5.185 8.163 1.00 79.88 89 LYS A CA 1
ATOM 663 C C . LYS A 1 89 ? -18.437 5.494 6.980 1.00 79.88 89 LYS A C 1
ATOM 665 O O . LYS A 1 89 ? -18.694 5.032 5.881 1.00 79.88 89 LYS A O 1
ATOM 670 N N . GLU A 1 90 ? -17.338 6.203 7.222 1.00 81.19 90 GLU A N 1
ATOM 671 C CA . GLU A 1 90 ? -16.358 6.505 6.172 1.00 81.19 90 GLU A CA 1
ATOM 672 C C . GLU A 1 90 ? -15.641 5.242 5.691 1.00 81.19 90 GLU A C 1
ATOM 674 O O . GLU A 1 90 ? -15.380 5.099 4.502 1.00 81.19 90 GLU A O 1
ATOM 679 N N . ALA A 1 91 ? -15.389 4.286 6.590 1.00 82.94 91 ALA A N 1
ATOM 680 C CA . ALA A 1 91 ? -14.839 2.989 6.224 1.00 82.94 91 ALA A CA 1
ATOM 681 C C . ALA A 1 91 ? -15.787 2.192 5.314 1.00 82.94 91 ALA A C 1
ATOM 683 O O . ALA A 1 91 ? -15.308 1.508 4.418 1.00 82.94 91 ALA A O 1
ATOM 684 N N . ASP A 1 92 ? -17.106 2.270 5.515 1.00 86.69 92 ASP A N 1
ATOM 685 C CA . ASP A 1 92 ? -18.081 1.588 4.654 1.00 86.69 92 ASP A CA 1
ATOM 686 C C . ASP A 1 92 ? -18.095 2.139 3.219 1.00 86.69 92 ASP A C 1
ATOM 688 O O . ASP A 1 92 ? -18.277 1.362 2.278 1.00 86.69 92 ASP A O 1
ATOM 692 N N . ASP A 1 93 ? -17.878 3.447 3.061 1.00 87.00 93 ASP A N 1
ATOM 693 C CA . ASP A 1 93 ? -17.807 4.111 1.756 1.00 87.00 93 ASP A CA 1
ATOM 694 C C . ASP A 1 93 ? -16.438 3.900 1.088 1.00 87.00 93 ASP A C 1
ATOM 696 O O . ASP A 1 93 ? -16.362 3.600 -0.103 1.00 87.00 93 ASP A O 1
ATOM 700 N N . PHE A 1 94 ? -15.349 4.018 1.856 1.00 90.31 94 PHE A N 1
ATOM 701 C CA . PHE A 1 94 ? -13.977 3.920 1.350 1.00 90.31 94 PHE A CA 1
ATOM 702 C C . PHE A 1 94 ? -13.548 2.477 1.058 1.00 90.31 94 PHE A C 1
ATOM 704 O O . PHE A 1 94 ? -12.810 2.227 0.108 1.00 90.31 94 PHE A O 1
ATOM 711 N N . LEU A 1 95 ? -14.031 1.507 1.846 1.00 93.81 95 LEU A N 1
ATOM 712 C CA . LEU A 1 95 ? -13.664 0.093 1.723 1.00 93.81 95 LEU A CA 1
ATOM 713 C C . LEU A 1 95 ? -14.685 -0.718 0.912 1.00 93.81 95 LEU A C 1
ATOM 715 O O . LEU A 1 95 ? -14.974 -1.883 1.210 1.00 93.81 95 LEU A O 1
ATOM 719 N N . GLY A 1 96 ? -15.243 -0.098 -0.128 1.00 93.06 96 GLY A N 1
ATOM 720 C CA . GLY A 1 96 ? -16.270 -0.674 -0.986 1.00 93.06 96 GLY A CA 1
ATOM 721 C C . GLY A 1 96 ? -15.753 -1.730 -1.972 1.00 93.06 96 GLY A C 1
ATOM 722 O O . GLY A 1 96 ? -14.615 -1.710 -2.437 1.00 93.06 96 GLY A O 1
ATOM 723 N N . ARG A 1 97 ? -16.636 -2.653 -2.382 1.00 94.19 97 ARG A N 1
ATOM 724 C CA . ARG A 1 97 ? -16.327 -3.658 -3.424 1.00 94.19 97 ARG A CA 1
ATOM 725 C C . ARG A 1 97 ? -16.017 -3.022 -4.780 1.00 94.19 97 ARG A C 1
ATOM 727 O O . ARG A 1 97 ? -15.174 -3.523 -5.514 1.00 94.19 97 ARG A O 1
ATOM 734 N N . ARG A 1 98 ? -16.707 -1.924 -5.112 1.00 94.25 98 ARG A N 1
ATOM 735 C CA . ARG A 1 98 ? -16.466 -1.161 -6.349 1.00 94.25 98 ARG A CA 1
ATOM 736 C C . ARG A 1 98 ? -15.066 -0.551 -6.341 1.00 94.25 98 ARG A C 1
ATOM 738 O O . ARG A 1 98 ? -14.352 -0.669 -7.334 1.00 94.25 98 ARG A O 1
ATOM 745 N N . THR A 1 99 ? -14.649 -0.021 -5.194 1.00 95.31 99 THR A N 1
ATOM 746 C CA . THR A 1 99 ? -13.307 0.514 -4.961 1.00 95.31 99 THR A CA 1
ATOM 747 C C . THR A 1 99 ? -12.238 -0.559 -5.148 1.00 95.31 99 THR A C 1
ATOM 749 O O . THR A 1 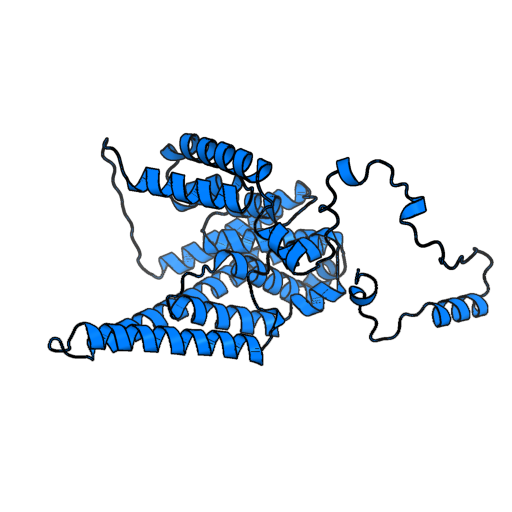99 ? -11.230 -0.284 -5.790 1.00 95.31 99 THR A O 1
ATOM 752 N N . LEU A 1 100 ? -12.472 -1.798 -4.686 1.00 96.25 100 LEU A N 1
ATOM 753 C CA . LEU A 1 100 ? -11.545 -2.921 -4.900 1.00 96.25 100 LEU A CA 1
ATOM 754 C C . LEU A 1 100 ? -11.287 -3.178 -6.388 1.00 96.25 100 LEU A C 1
ATOM 756 O O . LEU A 1 100 ? -10.134 -3.262 -6.805 1.00 96.25 100 LEU A O 1
ATOM 760 N N . VAL A 1 101 ? -12.356 -3.287 -7.183 1.00 95.94 101 VAL A N 1
ATOM 761 C CA . VAL A 1 101 ? -12.259 -3.561 -8.626 1.00 95.94 101 VAL A CA 1
ATOM 762 C C . VAL A 1 101 ? -11.599 -2.389 -9.349 1.00 95.94 101 VAL A C 1
ATOM 764 O O . VAL A 1 101 ? -10.648 -2.597 -10.100 1.00 95.94 101 VAL A O 1
ATOM 767 N N . SER A 1 102 ? -12.052 -1.161 -9.070 1.00 96.00 102 SER A N 1
ATOM 768 C CA . SER A 1 102 ? -11.479 0.072 -9.627 1.00 96.00 102 SER A CA 1
ATOM 769 C C . SER A 1 102 ? -9.975 0.162 -9.351 1.00 96.00 102 SER A C 1
ATOM 771 O O . SER A 1 102 ? -9.179 0.368 -10.264 1.00 96.00 102 SER A O 1
ATOM 773 N N . LYS A 1 103 ? -9.569 -0.084 -8.099 1.00 95.94 103 LYS A N 1
ATOM 774 C CA . LYS A 1 103 ? -8.177 0.012 -7.652 1.00 95.94 103 LYS A CA 1
ATOM 775 C C . LYS A 1 103 ? -7.300 -1.097 -8.225 1.00 95.94 103 LYS A C 1
ATOM 777 O O . LYS A 1 103 ? -6.196 -0.801 -8.665 1.00 95.94 103 LYS A O 1
ATOM 782 N N . ALA A 1 104 ? -7.775 -2.344 -8.268 1.00 96.19 104 ALA A N 1
ATOM 783 C CA . ALA A 1 104 ? -7.013 -3.461 -8.829 1.00 96.19 104 ALA A CA 1
ATOM 784 C C . ALA A 1 104 ? -6.773 -3.295 -10.341 1.00 96.19 104 ALA A C 1
ATOM 786 O O . ALA A 1 104 ? -5.641 -3.431 -10.804 1.00 96.19 104 ALA A O 1
ATOM 787 N N . VAL A 1 105 ? -7.817 -2.949 -11.103 1.00 96.06 105 VAL A N 1
ATOM 788 C CA . VAL A 1 105 ? -7.719 -2.746 -12.559 1.00 96.06 105 VAL A CA 1
ATOM 789 C C . VAL A 1 105 ? -6.940 -1.471 -12.885 1.00 96.06 105 VAL A C 1
ATOM 791 O O . VAL A 1 105 ? -6.044 -1.497 -13.727 1.00 96.06 105 VAL A O 1
ATOM 794 N N . GLY A 1 106 ? -7.219 -0.367 -12.187 1.00 95.50 106 GLY A N 1
ATOM 795 C CA . GLY A 1 106 ? -6.499 0.894 -12.362 1.00 95.50 106 GLY A CA 1
ATOM 796 C C . GLY A 1 106 ? -5.004 0.752 -12.076 1.00 95.50 106 GLY A C 1
ATOM 797 O O . GLY A 1 106 ? -4.186 1.253 -12.844 1.00 95.50 106 GLY A O 1
ATOM 798 N N . LEU A 1 107 ? -4.636 0.006 -11.029 1.00 95.00 107 LEU A N 1
ATOM 799 C CA . LEU A 1 107 ? -3.240 -0.268 -10.691 1.00 95.00 107 LEU A CA 1
ATOM 800 C C . LEU A 1 107 ? -2.546 -1.157 -11.728 1.00 95.00 107 LEU A C 1
ATOM 802 O O . LEU A 1 107 ? -1.424 -0.854 -12.131 1.00 95.00 107 LEU A O 1
ATOM 806 N N . MET A 1 108 ? -3.219 -2.214 -12.194 1.00 95.75 108 MET A N 1
ATOM 807 C CA . MET A 1 108 ? -2.717 -3.087 -13.260 1.00 95.75 108 MET A CA 1
ATOM 808 C C . MET A 1 108 ? -2.408 -2.293 -14.536 1.00 95.75 108 MET A C 1
ATOM 810 O O . MET A 1 108 ? -1.341 -2.458 -15.121 1.00 95.75 108 MET A O 1
ATOM 814 N N . LEU A 1 109 ? -3.311 -1.400 -14.946 1.00 95.81 109 LEU A N 1
ATOM 815 C CA . LEU A 1 109 ? -3.132 -0.563 -16.133 1.00 95.81 109 LEU A CA 1
ATOM 816 C C . LEU A 1 109 ? -2.051 0.506 -15.929 1.00 95.81 109 LEU A C 1
ATOM 818 O O . LEU A 1 109 ? -1.219 0.709 -16.808 1.00 95.81 109 LEU A O 1
ATOM 822 N N . ALA A 1 110 ? -2.018 1.161 -14.766 1.00 94.75 110 ALA A N 1
ATOM 823 C CA . ALA A 1 110 ? -1.024 2.190 -14.465 1.00 94.75 110 ALA A CA 1
ATOM 824 C C . ALA A 1 110 ? 0.408 1.634 -14.404 1.00 94.75 110 ALA A C 1
ATOM 826 O O . ALA A 1 110 ? 1.335 2.278 -14.884 1.00 94.75 110 ALA A O 1
ATOM 827 N N . MET A 1 111 ? 0.596 0.435 -13.847 1.00 94.06 111 MET A N 1
ATOM 828 C CA . MET A 1 111 ? 1.896 -0.240 -13.869 1.00 94.06 111 MET A CA 1
ATOM 829 C C . MET A 1 111 ? 2.208 -0.837 -15.245 1.00 94.06 111 MET A C 1
ATOM 831 O O . MET A 1 111 ? 3.341 -0.748 -15.712 1.00 94.06 111 MET A O 1
ATOM 835 N N . GLY A 1 112 ? 1.207 -1.413 -15.920 1.00 93.00 112 GLY A N 1
ATOM 836 C CA . GLY A 1 112 ? 1.352 -1.993 -17.257 1.00 93.00 112 GLY A CA 1
ATOM 837 C C . GLY A 1 112 ? 1.680 -0.970 -18.348 1.00 93.00 112 GLY A C 1
ATOM 838 O O . GLY A 1 112 ? 2.301 -1.330 -19.345 1.00 93.00 112 GLY A O 1
ATOM 839 N N . SER A 1 113 ? 1.332 0.308 -18.156 1.00 93.88 113 SER A N 1
ATOM 840 C CA . SER A 1 113 ? 1.750 1.382 -19.064 1.00 93.88 113 SER A CA 1
ATOM 841 C C . SER A 1 113 ? 3.252 1.678 -18.979 1.00 93.88 113 SER A C 1
ATOM 843 O O . SER A 1 113 ? 3.829 2.152 -19.953 1.00 93.88 113 SER A O 1
ATOM 845 N N . GLY A 1 114 ? 3.911 1.356 -17.859 1.00 88.94 114 GLY A N 1
ATOM 846 C CA . GLY A 1 114 ? 5.328 1.647 -17.625 1.00 88.94 114 GLY A CA 1
ATOM 847 C C . GLY A 1 114 ? 5.606 3.022 -17.010 1.00 88.94 114 GLY A C 1
ATOM 848 O O . GLY A 1 114 ? 6.750 3.470 -17.029 1.00 88.94 114 GLY A O 1
ATOM 849 N N . ILE A 1 115 ? 4.590 3.695 -16.461 1.00 91.31 115 ILE A N 1
ATOM 850 C CA . ILE A 1 115 ? 4.790 4.911 -15.660 1.00 91.31 115 ILE A CA 1
ATOM 851 C C . ILE A 1 115 ? 5.478 4.546 -14.333 1.00 91.31 115 ILE A C 1
ATOM 853 O O . ILE A 1 115 ? 5.287 3.454 -13.802 1.00 91.31 115 ILE A O 1
ATOM 857 N N . SER A 1 116 ? 6.269 5.473 -13.781 1.00 89.81 116 SER A N 1
ATOM 858 C CA . SER A 1 116 ? 6.948 5.321 -12.484 1.00 89.81 116 SER A CA 1
ATOM 859 C C . SER A 1 116 ? 5.952 5.357 -11.310 1.00 89.81 116 SER A C 1
ATOM 861 O O . SER A 1 116 ? 5.810 6.360 -10.611 1.00 89.81 116 SER A O 1
ATOM 863 N N . LEU A 1 117 ? 5.200 4.267 -11.136 1.00 90.19 117 LEU A N 1
ATOM 864 C CA . LEU A 1 117 ? 4.208 4.051 -10.082 1.00 90.19 117 LEU A CA 1
ATOM 865 C C . LEU A 1 117 ? 4.385 2.652 -9.478 1.00 90.19 117 LEU A C 1
ATOM 867 O O . LEU A 1 117 ? 4.577 1.672 -10.193 1.00 90.19 117 LEU A O 1
ATOM 871 N N . GLY A 1 118 ? 4.288 2.558 -8.150 1.00 89.94 118 GLY A N 1
ATOM 872 C CA . GLY A 1 118 ? 4.377 1.294 -7.413 1.00 89.94 118 GLY A CA 1
ATOM 873 C C . GLY A 1 118 ? 3.018 0.787 -6.922 1.00 89.94 118 GLY A C 1
ATOM 874 O O . GLY A 1 118 ? 2.118 1.579 -6.632 1.00 89.94 118 GLY A O 1
ATOM 875 N N . LYS A 1 119 ? 2.887 -0.539 -6.761 1.00 92.19 119 LYS A N 1
ATOM 876 C CA . LYS A 1 119 ? 1.693 -1.182 -6.175 1.00 92.19 119 LYS A CA 1
ATOM 877 C C . LYS A 1 119 ? 1.614 -1.119 -4.662 1.00 92.19 119 LYS A C 1
ATOM 879 O O . LYS A 1 119 ? 0.520 -1.226 -4.126 1.00 92.19 119 LYS A O 1
ATOM 884 N N . GLU A 1 120 ? 2.735 -0.895 -3.994 1.00 90.38 120 GLU A N 1
ATOM 885 C CA . GLU A 1 120 ? 2.904 -1.094 -2.552 1.00 90.38 120 GLU A CA 1
ATOM 886 C C . GLU A 1 120 ? 1.848 -0.375 -1.704 1.00 90.38 120 GLU A C 1
ATOM 888 O O . GLU A 1 120 ? 1.096 -1.009 -0.968 1.00 90.38 120 GLU A O 1
ATOM 893 N N . GLY A 1 121 ? 1.710 0.942 -1.873 1.00 91.25 121 GLY A N 1
ATOM 894 C CA . GLY A 1 121 ? 0.704 1.733 -1.161 1.00 91.25 121 GLY A CA 1
ATOM 895 C C . GLY A 1 121 ? -0.742 1.333 -1.487 1.00 91.25 121 GLY A C 1
ATOM 896 O O . GLY A 1 121 ? -1.504 0.997 -0.576 1.00 91.25 121 GLY A O 1
ATOM 897 N N . PRO A 1 122 ? -1.131 1.307 -2.777 1.00 94.94 122 PRO A N 1
ATOM 898 C CA . PRO A 1 122 ? -2.430 0.801 -3.209 1.00 94.94 122 PRO A CA 1
ATOM 899 C C . PRO A 1 122 ? -2.774 -0.594 -2.696 1.00 94.94 122 PRO A C 1
ATOM 901 O O . PRO A 1 122 ? -3.944 -0.843 -2.398 1.00 94.94 122 PRO A O 1
ATOM 904 N N . PHE A 1 123 ? -1.779 -1.468 -2.556 1.00 95.12 123 PHE A N 1
ATOM 905 C CA . PHE A 1 123 ? -1.991 -2.845 -2.156 1.00 95.12 123 PHE A CA 1
ATOM 906 C C . PHE A 1 123 ? -2.369 -2.981 -0.675 1.00 95.12 123 PHE A C 1
ATOM 908 O O . PHE A 1 123 ? -3.268 -3.756 -0.338 1.00 95.12 123 PHE A O 1
ATOM 915 N N . VAL A 1 124 ? -1.783 -2.148 0.198 1.00 95.69 124 VAL A N 1
ATOM 916 C CA . VAL A 1 124 ? -2.219 -1.992 1.602 1.00 95.69 124 VAL A CA 1
ATOM 917 C C . VAL A 1 124 ? -3.713 -1.697 1.659 1.00 95.69 124 VAL A C 1
ATOM 919 O O . VAL A 1 124 ? -4.456 -2.382 2.359 1.00 95.69 124 VAL A O 1
ATOM 922 N N . HIS A 1 125 ? -4.173 -0.733 0.858 1.00 96.38 125 HIS A N 1
ATOM 923 C CA . HIS A 1 125 ? -5.589 -0.392 0.799 1.00 96.38 125 H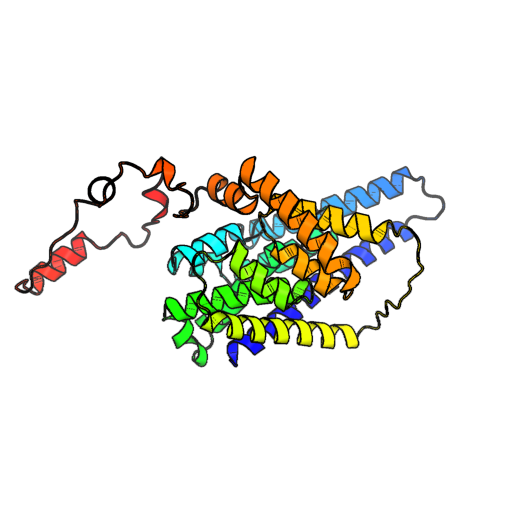IS A CA 1
ATOM 924 C C . HIS A 1 125 ? -6.431 -1.563 0.256 1.00 96.38 125 HIS A C 1
ATOM 926 O O . HIS A 1 125 ? -7.442 -1.912 0.864 1.00 96.38 125 HIS A O 1
ATOM 932 N N . THR A 1 126 ? -6.019 -2.247 -0.818 1.00 96.75 126 THR A N 1
ATOM 933 C CA . THR A 1 126 ? -6.780 -3.409 -1.321 1.00 96.75 126 THR A CA 1
ATOM 934 C C . THR A 1 126 ? -6.888 -4.545 -0.304 1.00 96.75 126 THR A C 1
ATOM 936 O O . THR A 1 126 ? -7.961 -5.134 -0.176 1.00 96.75 126 THR A O 1
ATOM 939 N N . ALA A 1 127 ? -5.839 -4.810 0.481 1.00 97.12 127 ALA A N 1
ATOM 940 C CA . ALA A 1 127 ? -5.883 -5.798 1.555 1.00 97.12 127 ALA A CA 1
ATOM 941 C C . ALA A 1 127 ? -6.880 -5.389 2.654 1.00 97.12 127 ALA A C 1
ATOM 943 O O . ALA A 1 127 ? -7.675 -6.215 3.110 1.00 97.12 127 ALA A O 1
ATOM 944 N N . SER A 1 128 ? -6.914 -4.106 3.031 1.00 96.75 128 SER A N 1
ATOM 945 C CA . SER A 1 128 ? -7.914 -3.569 3.963 1.00 96.75 128 SER A CA 1
ATOM 946 C C . SER A 1 128 ? -9.342 -3.675 3.424 1.00 96.75 128 SER A C 1
ATOM 948 O O . SER A 1 128 ? -10.248 -4.010 4.189 1.00 96.75 128 SER A O 1
ATOM 950 N N . ILE A 1 129 ? -9.549 -3.471 2.116 1.00 97.00 129 ILE A N 1
ATOM 951 C CA . ILE A 1 129 ? -10.855 -3.676 1.477 1.00 97.00 129 ILE A CA 1
ATOM 952 C C . ILE A 1 129 ? -11.261 -5.151 1.556 1.00 97.00 129 ILE A C 1
ATOM 954 O O . ILE A 1 129 ? -12.376 -5.448 1.977 1.00 97.00 129 ILE A O 1
ATOM 958 N N . ILE A 1 130 ? -10.369 -6.089 1.217 1.00 97.00 130 ILE A N 1
ATOM 959 C CA . ILE A 1 130 ? -10.650 -7.531 1.330 1.00 97.00 130 ILE A CA 1
ATOM 960 C C . ILE A 1 130 ? -11.054 -7.874 2.766 1.00 97.00 130 ILE A C 1
ATOM 962 O O . ILE A 1 130 ? -12.098 -8.489 2.978 1.00 97.00 130 ILE A O 1
ATOM 966 N N . ALA A 1 131 ? -10.285 -7.424 3.761 1.00 96.81 131 ALA A N 1
ATOM 967 C CA . ALA A 1 131 ? -10.599 -7.657 5.167 1.00 96.81 131 ALA A CA 1
ATOM 968 C C . ALA A 1 131 ? -11.974 -7.091 5.552 1.00 96.81 131 ALA A C 1
ATOM 970 O O . ALA A 1 131 ? -12.772 -7.785 6.184 1.00 96.81 131 ALA A O 1
ATOM 971 N N . HIS A 1 132 ? -12.276 -5.858 5.138 1.00 96.25 132 HIS A N 1
ATOM 972 C CA . HIS A 1 132 ? -13.569 -5.219 5.373 1.00 96.25 132 HIS A CA 1
ATOM 973 C C . HIS A 1 132 ? -14.724 -6.022 4.767 1.00 96.25 132 HIS A C 1
ATOM 975 O O . HIS A 1 132 ? -15.719 -6.292 5.439 1.00 96.25 132 HIS A O 1
ATOM 981 N N . GLN A 1 133 ? -14.577 -6.462 3.518 1.00 96.06 133 GLN A N 1
ATOM 982 C CA . GLN A 1 133 ? -15.601 -7.219 2.805 1.00 96.06 133 GLN A CA 1
ATOM 983 C C . GLN A 1 133 ? -15.820 -8.612 3.409 1.00 96.06 133 GLN A C 1
ATOM 985 O O . GLN A 1 133 ? -16.970 -9.030 3.567 1.00 96.06 133 GLN A O 1
ATOM 990 N N . LEU A 1 134 ? -14.746 -9.297 3.816 1.00 95.31 134 LEU A N 1
ATOM 991 C CA . LEU A 1 134 ? -14.828 -10.578 4.522 1.00 95.31 134 LEU A CA 1
ATOM 992 C C . LEU A 1 134 ? -15.550 -10.428 5.868 1.00 95.31 134 LEU A C 1
ATOM 994 O O . LEU A 1 134 ? -16.414 -11.239 6.188 1.00 95.31 134 LEU A O 1
ATOM 998 N N . MET A 1 135 ? -15.244 -9.378 6.637 1.00 95.31 135 MET A N 1
ATOM 999 C CA . MET A 1 135 ? -15.894 -9.118 7.925 1.00 95.31 135 MET A CA 1
ATOM 1000 C C . MET A 1 135 ? -17.376 -8.740 7.786 1.00 95.31 135 MET A C 1
ATOM 1002 O O . MET A 1 135 ? -18.190 -9.168 8.600 1.00 95.31 135 MET A O 1
ATOM 1006 N N . LYS A 1 136 ? -17.728 -7.932 6.778 1.00 92.69 136 LYS A N 1
ATOM 1007 C CA . LYS A 1 136 ? -19.079 -7.376 6.602 1.00 92.69 136 LYS A CA 1
ATOM 1008 C C . LYS A 1 136 ? -20.077 -8.373 6.015 1.00 92.69 136 LYS A C 1
ATOM 1010 O O . LYS A 1 136 ? -21.257 -8.308 6.342 1.00 92.69 136 LYS A O 1
ATOM 1015 N N . HIS A 1 137 ? -19.630 -9.265 5.131 1.00 92.56 137 HIS A N 1
ATOM 1016 C CA . HIS A 1 137 ? -20.539 -10.109 4.346 1.00 92.56 137 HIS A CA 1
ATOM 1017 C C . HIS A 1 137 ? -20.535 -11.588 4.713 1.00 92.56 137 HIS A C 1
ATOM 1019 O O . HIS A 1 137 ? -21.465 -12.300 4.341 1.00 92.56 137 HIS A O 1
ATOM 1025 N N . ILE A 1 138 ? -19.524 -12.065 5.435 1.00 92.19 138 ILE A N 1
ATOM 1026 C CA . ILE A 1 138 ? -19.514 -13.437 5.936 1.00 92.19 138 ILE A CA 1
ATOM 1027 C C . ILE A 1 138 ? -20.086 -13.406 7.351 1.00 92.19 138 ILE A C 1
ATOM 1029 O O . ILE A 1 138 ? -19.431 -12.918 8.270 1.00 92.19 138 ILE A O 1
ATOM 1033 N N . GLY A 1 139 ? -21.291 -13.956 7.536 1.00 87.81 139 GLY A N 1
ATOM 1034 C CA . GLY A 1 139 ? -22.008 -13.914 8.821 1.00 87.81 139 GLY A CA 1
ATOM 1035 C C . GLY A 1 139 ? -21.187 -14.441 10.006 1.00 87.81 139 GLY A C 1
ATOM 1036 O O . GLY A 1 139 ? -21.244 -13.888 11.100 1.00 87.81 139 GLY A O 1
ATOM 1037 N N . PHE A 1 140 ? -20.318 -15.431 9.774 1.00 91.38 140 PHE A N 1
ATOM 1038 C CA . PHE A 1 140 ? -19.401 -15.962 10.790 1.00 91.38 140 PHE A CA 1
ATOM 1039 C C . PHE A 1 140 ? -18.396 -14.922 11.333 1.00 91.38 140 PHE A C 1
ATOM 1041 O O . PHE A 1 140 ? -17.958 -15.020 12.479 1.00 91.38 140 PHE A O 1
ATOM 1048 N N . PHE A 1 141 ? -18.037 -13.904 10.543 1.00 92.56 141 PHE A N 1
ATOM 1049 C CA . PHE A 1 141 ? -17.090 -12.849 10.922 1.00 92.56 141 PHE A CA 1
ATOM 1050 C C . PHE A 1 141 ? -17.755 -11.519 11.297 1.00 92.56 141 PHE A C 1
ATOM 1052 O O . PHE A 1 141 ? -17.058 -10.596 11.724 1.00 92.56 141 PHE A O 1
ATOM 1059 N N . GLN A 1 142 ? -19.085 -11.428 11.229 1.00 91.94 142 GLN A N 1
ATOM 1060 C CA . GLN A 1 142 ? -19.825 -10.190 11.487 1.00 91.94 142 GLN A CA 1
ATOM 1061 C C . GLN A 1 142 ? -19.594 -9.637 12.905 1.00 91.94 142 GLN A C 1
ATOM 1063 O O . GLN A 1 142 ? -19.491 -8.427 13.097 1.00 91.94 142 GLN A O 1
ATOM 1068 N N . ARG A 1 143 ? -19.361 -10.514 13.892 1.00 92.62 143 ARG A N 1
ATOM 1069 C CA . ARG A 1 143 ? -18.975 -10.117 15.259 1.00 92.62 143 ARG A CA 1
ATOM 1070 C C . ARG A 1 143 ? -17.715 -9.236 15.299 1.00 92.62 143 ARG A C 1
ATOM 1072 O O . ARG A 1 143 ? -17.590 -8.367 16.160 1.00 92.62 143 ARG A O 1
ATOM 1079 N N . ILE A 1 144 ? -16.765 -9.471 14.392 1.00 91.75 144 ILE A N 1
ATOM 1080 C CA . ILE A 1 144 ? -15.521 -8.693 14.288 1.00 91.75 144 ILE A CA 1
ATOM 1081 C C . ILE A 1 144 ? -15.822 -7.317 13.685 1.00 91.75 144 ILE A C 1
ATOM 1083 O O . ILE A 1 144 ? -15.270 -6.325 14.146 1.00 91.75 144 ILE A O 1
ATOM 1087 N N . TYR A 1 145 ? -16.724 -7.255 12.701 1.00 91.50 145 TYR A N 1
ATOM 1088 C CA . TYR A 1 145 ? -17.153 -6.008 12.065 1.00 91.50 145 TYR A CA 1
ATOM 1089 C C . TYR A 1 145 ? -17.894 -5.067 13.030 1.00 91.50 145 TYR A C 1
ATOM 1091 O O . TYR A 1 145 ? -17.712 -3.848 12.972 1.00 91.50 145 TYR A O 1
ATOM 1099 N N . GLU A 1 146 ? -18.723 -5.621 13.917 1.00 89.75 146 GLU A N 1
ATOM 1100 C CA . GLU A 1 146 ? -19.532 -4.853 14.871 1.00 89.75 146 GLU A CA 1
ATOM 1101 C C . GLU A 1 146 ? -18.698 -4.246 16.005 1.00 89.75 146 GLU A C 1
ATOM 1103 O O . GLU A 1 146 ? -18.954 -3.117 16.426 1.00 89.75 146 GLU A O 1
ATOM 1108 N N . SER A 1 147 ? -17.665 -4.954 16.465 1.00 90.81 147 SER A N 1
ATOM 1109 C CA . SER A 1 147 ? -16.772 -4.470 17.518 1.00 90.81 147 SER A CA 1
ATOM 1110 C C . SER A 1 147 ? -15.722 -3.498 16.969 1.00 90.81 147 SER A C 1
ATOM 1112 O O . SER A 1 147 ? -14.858 -3.887 16.185 1.00 90.81 147 SER A O 1
ATOM 1114 N N . ALA A 1 148 ? -15.736 -2.252 17.453 1.00 88.31 148 ALA A N 1
ATOM 1115 C CA . ALA A 1 148 ? -14.756 -1.212 17.115 1.00 88.31 148 ALA A CA 1
ATOM 1116 C C . ALA A 1 148 ? -13.295 -1.678 17.277 1.00 88.31 148 ALA A C 1
ATOM 1118 O O . ALA A 1 148 ? -12.477 -1.563 16.364 1.00 88.31 148 ALA A O 1
ATOM 1119 N N . ILE A 1 149 ? -12.983 -2.288 18.425 1.00 88.31 149 ILE A N 1
ATOM 1120 C CA . ILE A 1 149 ? -11.629 -2.744 18.769 1.00 88.31 149 ILE A CA 1
ATOM 1121 C C . ILE A 1 149 ? -11.180 -3.873 17.834 1.00 88.31 149 ILE A C 1
ATOM 1123 O O . ILE A 1 149 ? -10.082 -3.829 17.275 1.00 88.31 149 ILE A O 1
ATOM 1127 N N . LEU A 1 150 ? -12.027 -4.891 17.638 1.00 90.88 150 LEU A N 1
ATOM 1128 C CA . LEU A 1 150 ? -11.679 -6.037 16.794 1.00 90.88 150 LEU A CA 1
ATOM 1129 C C . LEU A 1 150 ? -11.552 -5.643 15.320 1.00 90.88 150 LEU A C 1
ATOM 1131 O O . LEU A 1 150 ? -10.637 -6.118 14.645 1.00 90.88 150 LEU A O 1
ATOM 1135 N N . ARG A 1 151 ? -12.418 -4.747 14.840 1.00 92.06 151 ARG A N 1
ATOM 1136 C CA . ARG A 1 151 ? -12.346 -4.191 13.489 1.00 92.06 151 ARG A CA 1
ATOM 1137 C C . ARG A 1 151 ? -11.042 -3.428 13.265 1.00 92.06 151 ARG A C 1
ATOM 1139 O O . ARG A 1 151 ? -10.356 -3.693 12.281 1.00 92.06 151 ARG A O 1
ATOM 1146 N N . ARG A 1 152 ? -10.648 -2.555 14.199 1.00 90.75 152 ARG A N 1
ATOM 1147 C CA . ARG A 1 152 ? -9.372 -1.818 14.137 1.00 90.75 152 ARG A CA 1
ATOM 1148 C C . ARG A 1 152 ? -8.171 -2.763 14.096 1.00 90.75 152 ARG A C 1
ATOM 1150 O O . ARG A 1 152 ? -7.280 -2.606 13.266 1.00 90.75 152 ARG A O 1
ATOM 1157 N N . HIS A 1 153 ? -8.169 -3.792 14.941 1.00 92.12 153 HIS A N 1
ATOM 1158 C CA . HIS A 1 153 ? -7.141 -4.833 14.916 1.00 92.12 153 HIS A CA 1
ATOM 1159 C C . HIS A 1 153 ? -7.074 -5.574 13.578 1.00 92.12 153 HIS A C 1
ATOM 1161 O O . HIS A 1 153 ? -5.977 -5.856 13.093 1.00 92.12 153 HIS A O 1
ATOM 1167 N N . MET A 1 154 ? -8.228 -5.847 12.965 1.00 94.38 154 MET A N 1
ATOM 1168 C CA . MET A 1 154 ? -8.287 -6.483 11.654 1.00 94.38 154 MET A CA 1
ATOM 1169 C C . MET A 1 154 ? -7.752 -5.575 10.543 1.00 94.38 154 MET A C 1
ATOM 1171 O O . MET A 1 154 ? -7.004 -6.053 9.698 1.00 94.38 154 MET A O 1
ATOM 1175 N N . TYR A 1 155 ? -8.066 -4.277 10.553 1.00 94.56 155 TYR A N 1
ATOM 1176 C CA . TYR A 1 155 ? -7.498 -3.332 9.584 1.00 94.56 155 TYR A CA 1
ATOM 1177 C C . TYR A 1 155 ? -5.982 -3.212 9.718 1.00 94.56 155 TYR A C 1
ATOM 1179 O O . TYR A 1 155 ? -5.285 -3.271 8.710 1.00 94.56 155 TYR A O 1
ATOM 1187 N N . ASN A 1 156 ? -5.465 -3.157 10.945 1.00 93.44 156 ASN A N 1
ATOM 1188 C CA . ASN A 1 156 ? -4.027 -3.169 11.202 1.00 93.44 156 ASN A CA 1
ATOM 1189 C C . ASN A 1 156 ? -3.351 -4.435 10.651 1.00 93.44 156 ASN A C 1
ATOM 1191 O O . ASN A 1 156 ? -2.298 -4.358 10.022 1.00 93.44 156 ASN A O 1
ATOM 1195 N N . ALA A 1 157 ? -3.968 -5.603 10.861 1.00 95.31 157 ALA A N 1
ATOM 1196 C CA . ALA A 1 157 ? -3.476 -6.859 10.300 1.00 95.31 157 ALA A CA 1
ATOM 1197 C C . ALA A 1 157 ? -3.554 -6.871 8.765 1.00 95.31 157 ALA A C 1
ATOM 1199 O O . ALA A 1 157 ? -2.639 -7.362 8.113 1.00 95.31 157 ALA A O 1
ATOM 1200 N N . ALA A 1 158 ? -4.605 -6.294 8.181 1.00 96.62 158 ALA A N 1
ATOM 1201 C CA . ALA A 1 158 ? -4.759 -6.182 6.735 1.00 96.62 158 ALA A CA 1
ATOM 1202 C C . ALA A 1 158 ? -3.694 -5.285 6.098 1.00 96.62 158 ALA A C 1
ATOM 1204 O O . ALA A 1 158 ? -3.151 -5.642 5.055 1.00 96.62 158 ALA A O 1
ATOM 1205 N N . CYS A 1 159 ? -3.333 -4.177 6.752 1.00 95.56 159 CYS A N 1
ATOM 1206 C CA . CYS A 1 159 ? -2.238 -3.330 6.294 1.00 95.56 159 CYS A CA 1
ATOM 1207 C C . CYS A 1 159 ? -0.908 -4.099 6.254 1.00 95.56 159 CYS A C 1
ATOM 1209 O O . CYS A 1 159 ? -0.178 -4.017 5.267 1.00 95.56 159 CYS A O 1
ATOM 1211 N N . ALA A 1 160 ? -0.630 -4.896 7.294 1.00 95.75 160 ALA A N 1
ATOM 1212 C CA . ALA A 1 160 ? 0.556 -5.748 7.350 1.00 95.75 160 ALA A CA 1
ATOM 1213 C C . ALA A 1 160 ? 0.547 -6.831 6.261 1.00 95.75 160 ALA A C 1
ATOM 1215 O O . ALA A 1 160 ? 1.562 -7.049 5.605 1.00 95.75 160 ALA A O 1
ATOM 1216 N N . VAL A 1 161 ? -0.605 -7.476 6.033 1.00 96.88 161 VAL A N 1
ATOM 1217 C CA . VAL A 1 161 ? -0.797 -8.460 4.955 1.00 96.88 161 VAL A CA 1
ATOM 1218 C C . VAL A 1 161 ? -0.524 -7.847 3.587 1.00 96.88 161 VAL A C 1
ATOM 1220 O O . VAL A 1 161 ? 0.123 -8.491 2.768 1.00 96.88 161 VAL A O 1
ATOM 1223 N N . GLY A 1 162 ? -0.978 -6.613 3.350 1.00 95.31 162 GLY A N 1
ATOM 1224 C CA . GLY A 1 162 ? -0.731 -5.911 2.095 1.00 95.31 162 GLY A CA 1
ATOM 1225 C C . GLY A 1 162 ? 0.763 -5.818 1.786 1.00 95.31 162 GLY A C 1
ATOM 1226 O O . GLY A 1 162 ? 1.206 -6.354 0.776 1.00 95.31 162 GLY A O 1
ATOM 1227 N N . ILE A 1 163 ? 1.547 -5.250 2.706 1.00 94.69 163 ILE A N 1
ATOM 1228 C CA . ILE A 1 163 ? 3.009 -5.128 2.559 1.00 94.69 163 ILE A CA 1
ATOM 1229 C C . ILE A 1 163 ? 3.695 -6.501 2.489 1.00 94.69 163 ILE A C 1
ATOM 1231 O O . ILE A 1 163 ? 4.591 -6.719 1.676 1.00 94.69 163 ILE A O 1
ATOM 1235 N N . ALA A 1 164 ? 3.270 -7.460 3.314 1.00 93.94 164 ALA A N 1
ATOM 1236 C CA . ALA A 1 164 ? 3.858 -8.796 3.322 1.00 93.94 164 ALA A CA 1
ATOM 1237 C C . ALA A 1 164 ? 3.633 -9.537 1.996 1.00 93.94 164 ALA A C 1
ATOM 1239 O O . ALA A 1 164 ? 4.531 -10.219 1.513 1.00 93.94 164 ALA A O 1
ATOM 1240 N N . SER A 1 165 ? 2.459 -9.390 1.381 1.00 91.50 165 SER A N 1
ATOM 1241 C CA . SER A 1 165 ? 2.142 -10.048 0.110 1.00 91.50 165 SER A CA 1
ATOM 1242 C C . SER A 1 165 ? 2.915 -9.476 -1.081 1.00 91.50 165 SER A C 1
ATOM 1244 O O . SER A 1 165 ? 3.251 -10.229 -1.996 1.00 91.50 165 SER A O 1
ATOM 1246 N N . THR A 1 166 ? 3.245 -8.180 -1.055 1.00 90.56 166 THR A N 1
ATOM 1247 C CA . THR A 1 166 ? 3.952 -7.511 -2.149 1.00 90.56 166 THR A CA 1
ATOM 1248 C C . THR A 1 166 ? 5.466 -7.658 -2.048 1.00 90.56 166 THR A C 1
ATOM 1250 O O . THR A 1 166 ? 6.103 -8.011 -3.039 1.00 90.56 166 THR A O 1
ATOM 1253 N N . PHE A 1 167 ? 6.038 -7.459 -0.857 1.00 88.88 167 PHE A N 1
ATOM 1254 C CA . PHE A 1 167 ? 7.484 -7.557 -0.626 1.00 88.88 167 PHE A CA 1
ATOM 1255 C C . PHE A 1 167 ? 7.947 -8.943 -0.180 1.00 88.88 167 PHE A C 1
ATOM 1257 O O . PHE A 1 167 ? 9.146 -9.174 -0.067 1.00 88.88 167 PHE A O 1
ATOM 1264 N N . ARG A 1 168 ? 7.023 -9.871 0.109 1.00 89.44 168 ARG A N 1
ATOM 1265 C CA . ARG A 1 168 ? 7.330 -11.189 0.705 1.00 89.44 168 ARG A CA 1
ATOM 1266 C C . ARG A 1 168 ? 8.067 -11.067 2.047 1.00 89.44 168 ARG A C 1
ATOM 1268 O O . ARG A 1 168 ? 8.763 -11.988 2.459 1.00 89.44 168 ARG A O 1
ATOM 1275 N N . ALA A 1 169 ? 7.855 -9.947 2.734 1.00 90.88 169 ALA A N 1
ATOM 1276 C CA . ALA A 1 169 ? 8.533 -9.539 3.957 1.00 90.88 169 ALA A CA 1
ATOM 1277 C C . ALA A 1 169 ? 7.518 -9.471 5.118 1.00 90.88 169 ALA A C 1
ATOM 1279 O O . ALA A 1 169 ? 6.905 -8.420 5.344 1.00 90.88 169 ALA A O 1
ATOM 1280 N N . PRO A 1 170 ? 7.230 -10.592 5.810 1.00 93.69 170 PRO A N 1
ATOM 1281 C CA . PRO A 1 170 ? 6.188 -10.629 6.828 1.00 93.69 170 PRO A CA 1
ATOM 1282 C C . PRO A 1 170 ? 6.559 -9.863 8.105 1.00 93.69 170 PRO A C 1
ATOM 1284 O O . PRO A 1 170 ? 5.673 -9.232 8.687 1.00 93.69 170 PRO A O 1
ATOM 1287 N N . ILE A 1 171 ? 7.825 -9.871 8.548 1.00 94.19 171 ILE A N 1
ATOM 1288 C CA . ILE A 1 171 ? 8.242 -9.108 9.737 1.00 94.19 171 ILE A CA 1
ATOM 1289 C C . ILE A 1 171 ? 8.262 -7.622 9.387 1.00 94.19 171 ILE A C 1
ATOM 1291 O O . ILE A 1 171 ? 7.663 -6.809 10.099 1.00 94.19 171 ILE A O 1
ATOM 1295 N N . GLY A 1 172 ? 8.886 -7.273 8.259 1.00 92.56 172 GLY A N 1
ATOM 1296 C CA . GLY A 1 172 ? 8.950 -5.902 7.767 1.00 92.56 172 GLY A CA 1
ATOM 1297 C C . GLY A 1 172 ? 7.559 -5.311 7.528 1.00 92.56 172 GLY A C 1
ATOM 1298 O O . GLY A 1 172 ? 7.300 -4.176 7.917 1.00 92.56 172 GLY A O 1
ATOM 1299 N N . GLY A 1 173 ? 6.628 -6.101 6.983 1.00 93.38 173 GLY A N 1
ATOM 1300 C CA . GLY A 1 173 ? 5.250 -5.676 6.743 1.00 93.38 173 GLY A CA 1
ATOM 1301 C C . GLY A 1 173 ? 4.454 -5.381 8.011 1.00 93.38 173 GLY A C 1
ATOM 1302 O O . GLY A 1 173 ? 3.729 -4.385 8.063 1.00 93.38 173 GLY A O 1
ATOM 1303 N N . VAL A 1 174 ? 4.617 -6.190 9.063 1.00 95.31 174 VAL A N 1
ATOM 1304 C CA . VAL A 1 174 ? 3.987 -5.919 10.366 1.00 95.31 174 VAL A CA 1
ATOM 1305 C C . VAL A 1 174 ? 4.576 -4.665 11.005 1.00 95.31 174 VAL A C 1
ATOM 1307 O O . VAL A 1 174 ? 3.814 -3.817 11.467 1.00 95.31 174 VAL A O 1
ATOM 1310 N N . LEU A 1 175 ? 5.903 -4.515 10.997 1.00 94.88 175 LEU A N 1
ATOM 1311 C CA . LEU A 1 175 ? 6.567 -3.327 11.541 1.00 94.88 175 LEU A CA 1
ATOM 1312 C C . LEU A 1 175 ? 6.157 -2.057 10.790 1.00 94.88 175 LEU A C 1
ATOM 1314 O O . LEU A 1 175 ? 5.820 -1.060 11.419 1.00 94.88 175 LEU A O 1
ATOM 1318 N N . PHE A 1 176 ? 6.078 -2.113 9.462 1.00 93.88 176 PHE A N 1
ATOM 1319 C CA . PHE A 1 176 ? 5.625 -0.983 8.654 1.00 93.88 176 PHE A CA 1
ATOM 1320 C C . PHE A 1 176 ? 4.169 -0.611 8.937 1.00 93.88 176 PHE A C 1
ATOM 1322 O O . PHE A 1 176 ? 3.838 0.568 9.062 1.00 93.88 176 PHE A O 1
ATOM 1329 N N . ALA A 1 177 ? 3.283 -1.600 9.095 1.00 92.25 177 ALA A N 1
ATOM 1330 C CA . ALA A 1 177 ? 1.900 -1.332 9.476 1.00 92.25 177 ALA A CA 1
ATOM 1331 C C . ALA A 1 177 ? 1.812 -0.645 10.851 1.00 92.25 177 ALA A C 1
ATOM 1333 O O . ALA A 1 177 ? 0.993 0.262 11.026 1.00 92.25 177 ALA A O 1
ATOM 1334 N N . ILE A 1 178 ? 2.667 -1.036 11.801 1.00 91.44 178 ILE A N 1
ATOM 1335 C CA . ILE A 1 178 ? 2.753 -0.408 13.125 1.00 91.44 178 ILE A CA 1
ATOM 1336 C C . ILE A 1 178 ? 3.247 1.033 13.013 1.00 91.44 178 ILE A C 1
ATOM 1338 O O . ILE A 1 178 ? 2.607 1.918 13.567 1.00 91.44 178 ILE A O 1
ATOM 1342 N N . GLU A 1 179 ? 4.334 1.271 12.280 1.00 90.62 179 GLU A N 1
ATOM 1343 C CA . GLU A 1 179 ? 4.955 2.595 12.160 1.00 90.62 179 GLU A CA 1
ATOM 1344 C C . GLU A 1 179 ? 4.080 3.595 11.389 1.00 90.62 179 GLU A C 1
ATOM 1346 O O . GLU A 1 179 ? 3.953 4.750 11.790 1.00 90.62 179 GLU A O 1
ATOM 1351 N N . VAL A 1 180 ? 3.455 3.169 10.284 1.00 87.00 180 VAL A N 1
ATOM 1352 C CA . VAL A 1 180 ? 2.780 4.095 9.358 1.00 87.00 180 VAL A CA 1
ATOM 1353 C C . VAL A 1 180 ? 1.290 4.225 9.628 1.00 87.00 180 VAL A C 1
ATOM 1355 O O . VAL A 1 180 ? 0.752 5.329 9.559 1.00 87.00 180 VAL A O 1
ATOM 1358 N N . THR A 1 181 ? 0.590 3.117 9.886 1.00 81.56 181 THR A N 1
ATOM 1359 C CA . THR A 1 181 ? -0.885 3.107 9.830 1.00 81.56 181 THR A CA 1
ATOM 1360 C C . THR A 1 181 ? -1.560 3.239 11.189 1.00 81.56 181 THR A C 1
ATOM 1362 O O . THR A 1 181 ? -2.729 3.610 11.251 1.00 81.56 181 THR A O 1
ATOM 1365 N N . SER A 1 182 ? -0.849 2.950 12.282 1.00 78.31 182 SER A N 1
ATOM 1366 C CA . SER A 1 182 ? -1.425 2.867 13.626 1.00 78.31 182 SER A CA 1
ATOM 1367 C C . SER A 1 182 ? -0.791 3.859 14.594 1.00 78.31 182 SER A C 1
ATOM 1369 O O . SER A 1 182 ? 0.414 3.862 14.777 1.00 78.31 182 SER A O 1
ATOM 1371 N N . THR A 1 183 ? -1.611 4.633 15.306 1.00 74.56 183 THR A N 1
ATOM 1372 C CA . THR A 1 183 ? -1.147 5.455 16.444 1.00 74.56 183 THR A CA 1
ATOM 1373 C C . THR A 1 183 ? -0.980 4.648 17.726 1.00 74.56 183 THR A C 1
ATOM 1375 O O . THR A 1 183 ? -0.101 4.914 18.536 1.00 74.56 183 THR A O 1
ATOM 1378 N N . VAL A 1 184 ? -1.845 3.652 17.916 1.00 74.62 184 VAL A N 1
ATOM 1379 C CA . VAL A 1 184 ? -1.836 2.747 19.063 1.00 74.62 184 VAL A CA 1
ATOM 1380 C C . VAL A 1 184 ? -1.939 1.336 18.526 1.00 74.62 184 VAL A C 1
ATOM 1382 O O . VAL A 1 184 ? -2.901 0.989 17.830 1.00 74.62 184 VAL A O 1
ATOM 1385 N N . PHE A 1 185 ? -0.945 0.519 18.854 1.00 80.12 185 PHE A N 1
ATOM 1386 C CA . PHE A 1 185 ? -0.880 -0.862 18.415 1.00 80.12 185 PHE A CA 1
ATOM 1387 C C . PHE A 1 185 ? -0.740 -1.791 19.619 1.00 80.12 185 PHE A C 1
ATOM 1389 O O . PHE A 1 185 ? 0.256 -1.768 20.336 1.00 80.12 185 PHE A O 1
ATOM 1396 N N . MET A 1 186 ? -1.761 -2.615 19.860 1.00 82.38 186 MET A N 1
ATOM 1397 C CA . MET A 1 186 ? -1.765 -3.526 21.003 1.00 82.38 186 MET A CA 1
ATOM 1398 C C . MET A 1 186 ? -0.858 -4.732 20.735 1.00 82.38 186 MET A C 1
ATOM 1400 O O . MET A 1 186 ? -0.955 -5.355 19.678 1.00 82.38 186 MET A O 1
ATOM 1404 N N . VAL A 1 187 ? -0.020 -5.107 21.706 1.00 84.88 187 VAL A N 1
ATOM 1405 C CA . VAL A 1 187 ? 0.958 -6.207 21.570 1.00 84.88 187 VAL A CA 1
ATOM 1406 C C . VAL A 1 187 ? 0.282 -7.535 21.208 1.00 84.88 187 VAL A C 1
ATOM 1408 O O . VAL A 1 187 ? 0.783 -8.293 20.385 1.00 84.88 187 VAL A O 1
ATOM 1411 N N . THR A 1 188 ? -0.921 -7.797 21.722 1.00 83.50 188 THR A N 1
ATOM 1412 C CA . THR A 1 188 ? -1.697 -9.002 21.368 1.00 83.50 188 THR A CA 1
ATOM 1413 C C . THR A 1 188 ? -2.100 -9.052 19.890 1.00 83.50 188 THR A C 1
ATOM 1415 O O . THR A 1 188 ? -2.337 -10.133 19.346 1.00 83.50 188 THR A O 1
ATOM 1418 N N . ASN A 1 189 ? -2.162 -7.899 19.219 1.00 86.06 189 ASN A N 1
ATOM 1419 C CA . ASN A 1 189 ? -2.418 -7.810 17.789 1.00 86.06 189 ASN A CA 1
ATOM 1420 C C . ASN A 1 189 ? -1.162 -8.056 16.943 1.00 86.06 189 ASN A C 1
ATOM 1422 O O . ASN A 1 189 ? -1.293 -8.439 15.784 1.00 86.06 189 ASN A O 1
ATOM 1426 N N . TYR A 1 190 ? 0.034 -7.898 17.515 1.00 89.56 190 TYR A N 1
ATOM 1427 C CA . TYR A 1 190 ? 1.306 -8.112 16.819 1.00 89.56 190 TYR A CA 1
ATOM 1428 C C . TYR A 1 190 ? 1.401 -9.534 16.278 1.00 89.56 190 TYR A C 1
ATOM 1430 O O . TYR A 1 190 ? 1.517 -9.742 15.073 1.00 89.56 190 TYR A O 1
ATOM 1438 N N . TRP A 1 191 ? 1.210 -10.519 17.159 1.00 90.25 191 TRP A N 1
ATOM 1439 C CA . TRP A 1 191 ? 1.201 -11.933 16.787 1.00 90.25 191 TRP A CA 1
ATOM 1440 C C . TRP A 1 191 ? 0.122 -12.264 15.744 1.00 90.25 191 TRP A C 1
ATOM 1442 O O . TRP A 1 191 ? 0.349 -13.042 14.823 1.00 90.25 191 TRP A O 1
ATOM 1452 N N . ARG A 1 192 ? -1.061 -11.646 15.847 1.00 91.62 192 ARG A N 1
ATOM 1453 C CA . ARG A 1 192 ? -2.168 -11.866 14.899 1.00 91.62 192 ARG A CA 1
ATOM 1454 C C . ARG A 1 192 ? -1.830 -11.343 13.504 1.00 91.62 192 ARG A C 1
ATOM 1456 O O . ARG A 1 192 ? -2.043 -12.055 12.526 1.00 91.62 192 ARG A O 1
ATOM 1463 N N . ALA A 1 193 ? -1.299 -10.125 13.422 1.00 91.62 193 ALA A N 1
ATOM 1464 C CA . ALA A 1 193 ? -0.839 -9.534 12.172 1.00 91.62 193 ALA A CA 1
ATOM 1465 C C . ALA A 1 193 ? 0.307 -10.354 11.564 1.00 91.62 193 ALA A C 1
ATOM 1467 O O . ALA A 1 193 ? 0.305 -10.600 10.363 1.00 91.62 193 ALA A O 1
ATOM 1468 N N . PHE A 1 194 ? 1.217 -10.857 12.400 1.00 93.81 194 PHE A N 1
ATOM 1469 C CA . PHE A 1 194 ? 2.323 -11.708 11.972 1.00 93.81 194 PHE A CA 1
ATOM 1470 C C . PHE A 1 194 ? 1.863 -13.033 11.353 1.00 93.81 194 PHE A C 1
ATOM 1472 O O . PHE A 1 194 ? 2.292 -13.376 10.255 1.00 93.81 194 PHE A O 1
ATOM 1479 N N . VAL A 1 195 ? 0.916 -13.740 11.982 1.00 93.94 195 VAL A N 1
ATOM 1480 C CA . VAL A 1 195 ? 0.323 -14.966 11.408 1.00 93.94 195 VAL A CA 1
ATOM 1481 C C . VAL A 1 195 ? -0.359 -14.683 10.064 1.00 93.94 195 VAL A C 1
ATOM 1483 O O . VAL A 1 195 ? -0.221 -15.462 9.120 1.00 93.94 195 VAL A O 1
ATOM 1486 N N . ALA A 1 196 ? -1.073 -13.559 9.954 1.00 93.12 196 ALA A N 1
ATOM 1487 C CA . ALA A 1 196 ? -1.707 -13.140 8.705 1.00 93.12 196 ALA A CA 1
ATOM 1488 C C . ALA A 1 196 ? -0.662 -12.868 7.607 1.00 93.12 196 ALA A C 1
ATOM 1490 O O . ALA A 1 196 ? -0.774 -13.390 6.498 1.00 93.12 196 ALA A O 1
ATOM 1491 N N . ALA A 1 197 ? 0.382 -12.107 7.935 1.00 93.12 197 ALA A N 1
ATOM 1492 C CA . ALA A 1 197 ? 1.473 -11.763 7.032 1.00 93.12 197 ALA A CA 1
ATOM 1493 C C . ALA A 1 197 ? 2.230 -13.006 6.538 1.00 93.12 197 ALA A C 1
ATOM 1495 O O . ALA A 1 197 ? 2.439 -13.152 5.337 1.00 93.12 197 ALA A O 1
ATOM 1496 N N . ILE A 1 198 ? 2.547 -13.953 7.430 1.00 93.75 198 ILE A N 1
ATOM 1497 C CA . ILE A 1 198 ? 3.151 -15.241 7.053 1.00 93.75 198 ILE A CA 1
ATOM 1498 C C . ILE A 1 198 ? 2.247 -15.998 6.083 1.00 93.75 198 ILE A C 1
ATOM 1500 O O . ILE A 1 198 ? 2.728 -16.495 5.068 1.00 93.75 198 ILE A O 1
ATOM 1504 N N . SER A 1 199 ? 0.942 -16.082 6.363 1.00 93.38 199 SER A N 1
ATOM 1505 C CA . SER A 1 199 ? 0.019 -16.791 5.469 1.00 93.38 199 SER A CA 1
ATOM 1506 C C . SER A 1 199 ? -0.012 -16.177 4.066 1.00 93.38 199 SER A C 1
ATOM 1508 O O . SER A 1 199 ? -0.062 -16.911 3.080 1.00 93.38 199 SER A O 1
ATOM 1510 N N . ALA A 1 200 ? 0.112 -14.849 3.969 1.00 88.69 200 ALA A N 1
ATOM 1511 C CA . ALA A 1 200 ? 0.230 -14.142 2.703 1.00 88.69 200 ALA A CA 1
ATOM 1512 C C . ALA A 1 200 ? 1.553 -14.472 1.992 1.00 88.69 200 ALA A C 1
ATOM 1514 O O . ALA A 1 200 ? 1.527 -14.887 0.831 1.00 88.69 200 ALA A O 1
ATOM 1515 N N . SER A 1 201 ? 2.693 -14.370 2.686 1.00 88.44 201 SER A N 1
ATOM 1516 C CA . SER A 1 201 ? 4.015 -14.689 2.127 1.00 88.44 201 SER A CA 1
ATOM 1517 C C . SER A 1 201 ? 4.119 -16.145 1.664 1.00 88.44 201 SER A C 1
ATOM 1519 O O . SER A 1 201 ? 4.626 -16.399 0.574 1.00 88.44 201 SER A O 1
ATOM 1521 N N . ILE A 1 202 ? 3.580 -17.097 2.435 1.00 90.81 202 ILE A N 1
ATOM 1522 C CA . ILE A 1 202 ? 3.533 -18.520 2.065 1.00 90.81 202 ILE A CA 1
ATOM 1523 C C . ILE A 1 202 ? 2.642 -18.725 0.843 1.00 90.81 202 ILE A C 1
ATOM 1525 O O . ILE A 1 202 ? 3.068 -19.374 -0.109 1.00 90.81 202 ILE A O 1
ATOM 1529 N N . ALA A 1 203 ? 1.430 -18.157 0.826 1.00 87.88 203 ALA A N 1
ATOM 1530 C CA . ALA A 1 203 ? 0.546 -18.256 -0.335 1.00 87.88 203 ALA A CA 1
ATOM 1531 C C . ALA A 1 203 ? 1.223 -17.687 -1.588 1.00 87.88 203 ALA A C 1
ATOM 1533 O O . ALA A 1 203 ? 1.177 -18.289 -2.660 1.00 87.88 203 ALA A O 1
ATOM 1534 N N . ARG A 1 204 ? 1.929 -16.563 -1.438 1.00 85.19 204 ARG A N 1
ATOM 1535 C CA . ARG A 1 204 ? 2.694 -15.943 -2.517 1.00 85.19 204 ARG A CA 1
ATOM 1536 C C . ARG A 1 204 ? 3.840 -16.827 -2.989 1.00 85.19 204 ARG A C 1
ATOM 1538 O O . ARG A 1 204 ? 4.061 -16.950 -4.192 1.00 85.19 204 ARG A O 1
ATOM 1545 N N . GLN A 1 205 ? 4.540 -17.461 -2.054 1.00 84.88 205 GLN A N 1
ATOM 1546 C CA . GLN A 1 205 ? 5.632 -18.368 -2.359 1.00 84.88 205 GLN A CA 1
ATOM 1547 C C . GLN A 1 205 ? 5.146 -19.627 -3.066 1.00 84.88 205 GLN A C 1
ATOM 1549 O O . GLN A 1 205 ? 5.734 -19.998 -4.076 1.00 84.88 205 GLN A O 1
ATOM 1554 N N . LEU A 1 206 ? 4.032 -20.211 -2.631 1.00 85.19 206 LEU A N 1
ATOM 1555 C CA . LEU A 1 206 ? 3.419 -21.359 -3.292 1.00 85.19 206 LEU A CA 1
ATOM 1556 C C . LEU A 1 206 ? 3.002 -21.027 -4.731 1.00 85.19 206 LEU A C 1
ATOM 1558 O O . LEU A 1 206 ? 3.300 -21.788 -5.645 1.00 85.19 206 LEU A O 1
ATOM 1562 N N . ILE A 1 207 ? 2.400 -19.853 -4.948 1.00 82.12 207 ILE A N 1
ATOM 1563 C CA . ILE A 1 207 ? 2.076 -19.358 -6.294 1.00 82.12 207 ILE A CA 1
ATOM 1564 C C . ILE A 1 207 ? 3.352 -19.158 -7.128 1.00 82.12 207 ILE A C 1
ATOM 1566 O O . ILE A 1 207 ? 3.361 -19.461 -8.319 1.00 82.12 207 ILE A O 1
ATOM 1570 N N . SER A 1 208 ? 4.438 -18.665 -6.520 1.00 75.19 208 SER A N 1
ATOM 1571 C CA . SER A 1 208 ? 5.716 -18.497 -7.222 1.00 75.19 208 SER A CA 1
ATOM 1572 C C . SER A 1 208 ? 6.403 -19.824 -7.552 1.00 75.19 208 SER A C 1
ATOM 1574 O O . SER A 1 208 ? 7.041 -19.907 -8.585 1.00 75.19 208 SER A O 1
ATOM 1576 N N . LEU A 1 209 ? 6.233 -20.878 -6.747 1.00 71.25 209 LEU A N 1
ATOM 1577 C CA . LEU A 1 209 ? 6.816 -22.199 -7.025 1.00 71.25 209 LEU A CA 1
ATOM 1578 C C . LEU A 1 209 ? 6.209 -22.865 -8.269 1.00 71.25 209 LEU A C 1
ATOM 1580 O O . LEU A 1 209 ? 6.856 -23.696 -8.891 1.00 71.25 209 LEU A O 1
ATOM 1584 N N . ILE A 1 210 ? 4.996 -22.470 -8.665 1.00 69.81 210 ILE A N 1
ATOM 1585 C CA . ILE A 1 210 ? 4.354 -22.921 -9.911 1.00 69.81 210 ILE A CA 1
ATOM 1586 C C . ILE A 1 210 ? 5.018 -22.278 -11.149 1.00 69.81 210 ILE A C 1
ATOM 1588 O O . ILE A 1 210 ? 4.826 -22.741 -12.270 1.00 69.81 210 ILE A O 1
ATOM 1592 N N . ARG A 1 211 ? 5.809 -21.212 -10.974 1.00 59.75 211 ARG A N 1
ATOM 1593 C CA . ARG A 1 211 ? 6.448 -20.464 -12.058 1.00 59.75 211 ARG A CA 1
ATOM 1594 C C . ARG A 1 211 ? 7.939 -20.350 -11.763 1.00 59.75 211 ARG A C 1
ATOM 1596 O O . ARG A 1 211 ? 8.339 -19.456 -11.031 1.00 59.75 211 ARG A O 1
ATOM 1603 N N . GLU A 1 212 ? 8.733 -21.257 -12.330 1.00 48.69 212 GLU A N 1
ATOM 1604 C CA . GLU A 1 212 ? 10.197 -21.275 -12.224 1.00 48.69 212 GLU A CA 1
ATOM 1605 C C . GLU A 1 212 ? 10.789 -19.867 -12.385 1.00 48.69 212 GLU A C 1
ATOM 1607 O O . GLU A 1 212 ? 10.870 -19.311 -13.478 1.00 48.69 212 GLU A O 1
ATOM 1612 N N . THR A 1 213 ? 11.187 -19.269 -11.268 1.00 43.16 213 THR A N 1
ATOM 1613 C CA . THR A 1 213 ? 12.105 -18.137 -11.254 1.00 43.16 213 THR A CA 1
ATOM 1614 C C . THR A 1 213 ? 13.151 -18.451 -10.207 1.00 43.16 213 THR A C 1
ATOM 1616 O O . THR A 1 213 ? 12.994 -18.119 -9.030 1.00 43.16 213 THR A O 1
ATOM 1619 N N . GLU A 1 214 ? 14.193 -19.152 -10.639 1.00 34.19 214 GLU A N 1
ATOM 1620 C CA . GLU A 1 214 ? 15.470 -19.139 -9.944 1.00 34.19 214 GLU A CA 1
ATOM 1621 C C . GLU A 1 214 ? 16.076 -17.743 -10.070 1.00 34.19 214 GLU A C 1
ATOM 1623 O O . GLU A 1 214 ? 16.180 -17.185 -11.162 1.00 34.19 214 GLU A O 1
ATOM 1628 N N . VAL A 1 215 ? 16.523 -17.192 -8.946 1.00 36.78 215 VAL A N 1
ATOM 1629 C CA . VAL A 1 215 ? 17.637 -16.246 -8.956 1.00 36.78 215 VAL A CA 1
ATOM 1630 C C . VAL A 1 215 ? 18.630 -16.757 -7.925 1.00 36.78 215 VAL A C 1
ATOM 1632 O O . VAL A 1 215 ? 18.480 -16.546 -6.723 1.00 36.78 215 VAL A O 1
ATOM 1635 N N . THR A 1 216 ? 19.620 -17.501 -8.406 1.00 30.25 216 THR A N 1
ATOM 1636 C CA . THR A 1 216 ? 20.760 -17.987 -7.629 1.00 30.25 216 THR A CA 1
ATOM 1637 C C . THR A 1 216 ? 21.949 -17.032 -7.749 1.00 30.25 216 THR A C 1
ATOM 1639 O O . THR A 1 216 ? 22.384 -16.734 -8.855 1.00 30.25 216 THR A O 1
ATOM 1642 N N . ALA A 1 217 ? 22.450 -16.621 -6.577 1.00 38.66 217 ALA A N 1
ATOM 1643 C CA . ALA A 1 217 ? 23.846 -16.487 -6.121 1.00 38.66 217 ALA A CA 1
ATOM 1644 C C . ALA A 1 217 ? 24.921 -15.771 -6.983 1.00 38.66 217 ALA A C 1
ATOM 1646 O O . ALA A 1 217 ? 25.111 -16.072 -8.151 1.00 38.66 217 ALA A O 1
ATOM 1647 N N . PHE A 1 218 ? 25.750 -14.905 -6.373 1.00 42.06 218 PHE A N 1
ATOM 1648 C CA . PHE A 1 218 ? 27.047 -15.246 -5.740 1.00 42.06 218 PHE A CA 1
ATOM 1649 C C . PHE A 1 218 ? 27.808 -13.989 -5.250 1.00 42.06 218 PHE A C 1
ATOM 1651 O O . PHE A 1 218 ? 27.661 -12.898 -5.796 1.00 42.06 218 PHE A O 1
ATOM 1658 N N . HIS A 1 219 ? 28.628 -14.177 -4.206 1.00 50.69 219 HIS A N 1
ATOM 1659 C CA . HIS A 1 219 ? 29.630 -13.241 -3.668 1.00 50.69 219 HIS A CA 1
ATOM 1660 C C . HIS A 1 219 ? 30.929 -13.247 -4.497 1.00 50.69 219 HIS A C 1
ATOM 1662 O O . HIS A 1 219 ? 31.387 -14.320 -4.893 1.00 50.69 219 HIS A O 1
ATOM 1668 N N . PRO A 1 220 ? 31.590 -12.081 -4.622 1.00 45.78 220 PRO A N 1
ATOM 1669 C CA . PRO A 1 220 ? 32.996 -11.953 -4.221 1.00 45.78 220 PRO A CA 1
ATOM 1670 C C . PRO A 1 220 ? 33.246 -10.730 -3.310 1.00 45.78 220 PRO A C 1
ATOM 1672 O O . PRO A 1 220 ? 32.368 -9.895 -3.093 1.00 45.78 220 PRO A O 1
ATOM 1675 N N . ILE A 1 221 ? 34.452 -10.657 -2.740 1.00 57.62 221 ILE A N 1
ATOM 1676 C CA . ILE A 1 221 ? 34.944 -9.611 -1.824 1.00 57.62 221 ILE A CA 1
ATOM 1677 C C . ILE A 1 221 ? 35.406 -8.391 -2.645 1.00 57.62 221 ILE A C 1
ATOM 1679 O O . ILE A 1 221 ? 36.584 -8.062 -2.670 1.00 57.62 221 ILE A O 1
ATOM 1683 N N . ASP A 1 222 ? 34.472 -7.742 -3.337 1.00 70.38 222 ASP A N 1
ATOM 1684 C CA . ASP A 1 222 ? 34.686 -6.474 -4.046 1.00 70.38 222 ASP A CA 1
ATOM 1685 C C . ASP A 1 222 ? 33.597 -5.465 -3.656 1.00 70.38 222 ASP A C 1
ATOM 1687 O O . ASP A 1 222 ? 32.568 -5.827 -3.082 1.00 70.38 222 ASP A O 1
ATOM 1691 N N . ILE A 1 223 ? 33.805 -4.175 -3.944 1.00 79.88 223 ILE A N 1
ATOM 1692 C CA . ILE A 1 223 ? 32.774 -3.147 -3.737 1.00 79.88 223 ILE A CA 1
ATOM 1693 C C . ILE A 1 223 ? 31.598 -3.451 -4.675 1.00 79.88 223 ILE A C 1
ATOM 1695 O O . ILE A 1 223 ? 31.660 -3.177 -5.870 1.00 79.88 223 ILE A O 1
ATOM 1699 N N . ILE A 1 224 ? 30.515 -4.013 -4.130 1.00 82.81 224 ILE A N 1
ATOM 1700 C CA . ILE A 1 224 ? 29.308 -4.352 -4.893 1.00 82.81 224 ILE A CA 1
ATOM 1701 C C . ILE A 1 224 ? 28.424 -3.098 -5.001 1.00 82.81 224 ILE A C 1
ATOM 1703 O O . ILE A 1 224 ? 27.777 -2.733 -4.013 1.00 82.81 224 ILE A O 1
ATOM 1707 N N . PRO A 1 225 ? 28.316 -2.446 -6.178 1.00 87.00 225 PRO A N 1
ATOM 1708 C CA . PRO A 1 225 ? 27.496 -1.241 -6.334 1.00 87.00 225 PRO A CA 1
ATOM 1709 C C . PRO A 1 225 ? 26.015 -1.497 -6.020 1.00 87.00 225 PRO A C 1
ATOM 1711 O O . PRO A 1 225 ? 25.326 -0.601 -5.539 1.00 87.00 225 PRO A O 1
ATOM 1714 N N . GLY A 1 226 ? 25.538 -2.734 -6.206 1.00 84.88 226 GLY A N 1
ATOM 1715 C CA . GLY A 1 226 ? 24.182 -3.148 -5.840 1.00 84.88 226 GLY A CA 1
ATOM 1716 C C . GLY A 1 226 ? 23.867 -2.996 -4.347 1.00 84.88 226 GLY A C 1
ATOM 1717 O O . GLY A 1 226 ? 22.772 -2.557 -4.006 1.00 84.88 226 GLY A O 1
ATOM 1718 N N . GLY A 1 227 ? 24.828 -3.272 -3.456 1.00 85.12 227 GLY A N 1
ATOM 1719 C CA . GLY A 1 227 ? 24.638 -3.102 -2.010 1.00 85.12 227 GLY A CA 1
ATOM 1720 C C . GLY A 1 227 ? 24.490 -1.630 -1.614 1.00 85.12 227 GLY A C 1
ATOM 1721 O O . GLY A 1 227 ? 23.600 -1.276 -0.845 1.00 85.12 227 GLY A O 1
ATOM 1722 N N . TYR A 1 228 ? 25.303 -0.748 -2.201 1.00 89.12 228 TYR A N 1
ATOM 1723 C CA . TYR A 1 228 ? 25.203 0.699 -1.973 1.00 89.12 228 TYR A CA 1
ATOM 1724 C C . TYR A 1 228 ? 23.930 1.295 -2.583 1.00 89.12 228 TYR A C 1
ATOM 1726 O O . TYR A 1 228 ? 23.292 2.136 -1.951 1.00 89.12 228 TYR A O 1
ATOM 1734 N N . ALA A 1 229 ? 23.524 0.835 -3.771 1.00 91.44 229 ALA A N 1
ATOM 1735 C CA . ALA A 1 229 ? 22.268 1.239 -4.397 1.00 91.44 229 ALA A CA 1
ATOM 1736 C C . ALA A 1 229 ? 21.054 0.835 -3.545 1.00 91.44 229 ALA A C 1
ATOM 1738 O O . ALA A 1 229 ? 20.148 1.646 -3.350 1.00 91.44 229 ALA A O 1
ATOM 1739 N N . LEU A 1 230 ? 21.068 -0.380 -2.981 1.00 90.69 230 LEU A N 1
ATOM 1740 C CA . LEU A 1 230 ? 20.053 -0.838 -2.033 1.00 90.69 230 LEU A CA 1
ATOM 1741 C C . LEU A 1 230 ? 20.006 0.072 -0.800 1.00 90.69 230 LEU A C 1
ATOM 1743 O O . LEU A 1 230 ? 18.947 0.604 -0.480 1.00 90.69 230 LEU A O 1
ATOM 1747 N N . VAL A 1 231 ? 21.144 0.289 -0.131 1.00 92.62 231 VAL A N 1
ATOM 1748 C CA . VAL A 1 231 ? 21.202 1.121 1.083 1.00 92.62 231 VAL A CA 1
ATOM 1749 C C . VAL A 1 231 ? 20.740 2.553 0.801 1.00 92.62 231 VAL A C 1
ATOM 1751 O O . VAL A 1 231 ? 19.935 3.084 1.562 1.00 92.62 231 VAL A O 1
ATOM 1754 N N . GLY A 1 232 ? 21.174 3.160 -0.308 1.00 94.50 232 GLY A N 1
ATOM 1755 C CA . GLY A 1 232 ? 20.754 4.504 -0.709 1.00 94.50 232 GLY A CA 1
ATOM 1756 C C . GLY A 1 232 ? 19.255 4.602 -1.009 1.00 94.50 232 GLY A C 1
ATOM 1757 O O . GLY A 1 232 ? 18.592 5.520 -0.527 1.00 94.50 232 GLY A O 1
ATOM 1758 N N . GLY A 1 233 ? 18.699 3.634 -1.745 1.00 94.12 233 GLY A N 1
ATOM 1759 C CA . GLY A 1 233 ? 17.268 3.591 -2.054 1.00 94.12 233 GLY A CA 1
ATOM 1760 C C . GLY A 1 233 ? 16.402 3.413 -0.806 1.00 94.12 233 GLY A C 1
ATOM 1761 O O . GLY A 1 233 ? 15.428 4.137 -0.613 1.00 94.12 233 GLY A O 1
ATOM 1762 N N . VAL A 1 234 ? 16.786 2.498 0.085 1.00 94.94 234 VAL A N 1
ATOM 1763 C CA . VAL A 1 234 ? 16.062 2.226 1.336 1.00 94.94 234 VAL A CA 1
ATOM 1764 C C . VAL A 1 234 ? 16.175 3.410 2.298 1.00 94.94 234 VAL A C 1
ATOM 1766 O O . VAL A 1 234 ? 15.173 3.789 2.900 1.00 94.94 234 VAL A O 1
ATOM 1769 N N . ALA A 1 235 ? 17.347 4.045 2.404 1.00 96.50 235 ALA A N 1
ATOM 1770 C CA . ALA A 1 235 ? 17.531 5.257 3.202 1.00 96.50 235 ALA A CA 1
ATOM 1771 C C . ALA A 1 235 ? 16.670 6.419 2.687 1.00 96.50 235 ALA A C 1
ATOM 1773 O O . ALA A 1 235 ? 16.036 7.110 3.484 1.00 96.50 235 ALA A O 1
ATOM 1774 N N . PHE A 1 236 ? 16.584 6.599 1.365 1.00 95.81 236 PHE A N 1
ATOM 1775 C CA . PHE A 1 236 ? 15.708 7.599 0.757 1.00 95.81 236 PHE A CA 1
ATOM 1776 C C . PHE A 1 236 ? 14.231 7.330 1.067 1.00 95.81 236 PHE A C 1
ATOM 1778 O O . PHE A 1 236 ? 13.527 8.237 1.508 1.00 95.81 236 PHE A O 1
ATOM 1785 N N . VAL A 1 237 ? 13.768 6.085 0.901 1.00 94.81 237 VAL A N 1
ATOM 1786 C CA . VAL A 1 237 ? 12.382 5.716 1.230 1.00 94.81 237 VAL A CA 1
ATOM 1787 C C . VAL A 1 237 ? 12.113 5.932 2.717 1.00 94.81 237 VAL A C 1
ATOM 1789 O O . VAL A 1 237 ? 11.147 6.608 3.048 1.00 94.81 237 VAL A O 1
ATOM 1792 N N . GLY A 1 238 ? 12.990 5.447 3.602 1.00 94.56 238 GLY A N 1
ATOM 1793 C CA . GLY A 1 238 ? 12.860 5.627 5.049 1.00 94.56 238 GLY A CA 1
ATOM 1794 C C . GLY A 1 238 ? 12.841 7.096 5.477 1.00 94.56 238 GLY A C 1
ATOM 1795 O O . GLY A 1 238 ? 12.092 7.450 6.383 1.00 94.56 238 GLY A O 1
ATOM 1796 N N . SER A 1 239 ? 13.587 7.963 4.784 1.00 95.38 239 SER A N 1
ATOM 1797 C CA . SER A 1 239 ? 13.525 9.417 4.964 1.00 95.38 239 SER A CA 1
ATOM 1798 C C . SER A 1 239 ? 12.207 10.013 4.468 1.00 95.38 239 SER A C 1
ATOM 1800 O O . SER A 1 239 ? 11.601 10.808 5.170 1.00 95.38 239 SER A O 1
ATOM 1802 N N . ALA A 1 240 ? 11.699 9.597 3.306 1.00 94.25 240 ALA A N 1
ATOM 1803 C CA . ALA A 1 240 ? 10.435 10.108 2.772 1.00 94.25 240 ALA A CA 1
ATOM 1804 C C . ALA A 1 240 ? 9.210 9.674 3.601 1.00 94.25 240 ALA A C 1
ATOM 1806 O O . ALA A 1 240 ? 8.221 10.408 3.698 1.00 94.25 240 ALA A O 1
ATOM 1807 N N . THR A 1 241 ? 9.246 8.475 4.188 1.00 92.69 241 THR A N 1
ATOM 1808 C CA . THR A 1 241 ? 8.132 7.910 4.964 1.00 92.69 241 THR A CA 1
ATOM 1809 C C . THR A 1 241 ? 8.288 8.055 6.477 1.00 92.69 241 THR A C 1
ATOM 1811 O O . THR A 1 241 ? 7.309 7.824 7.181 1.00 92.69 241 THR A O 1
ATOM 1814 N N . HIS A 1 242 ? 9.461 8.467 6.970 1.00 92.94 242 HIS A N 1
ATOM 1815 C CA . HIS A 1 242 ? 9.844 8.480 8.393 1.00 92.94 242 HIS A CA 1
ATOM 1816 C C . HIS A 1 242 ? 9.696 7.111 9.072 1.00 92.94 242 HIS A C 1
ATOM 1818 O O . HIS A 1 242 ? 9.083 6.983 10.130 1.00 92.94 242 HIS A O 1
ATOM 1824 N N . THR A 1 243 ? 10.230 6.066 8.439 1.00 93.44 243 THR A N 1
ATOM 1825 C CA . THR A 1 243 ? 10.058 4.675 8.889 1.00 93.44 243 THR A CA 1
ATOM 1826 C C . THR A 1 243 ? 11.369 3.914 8.878 1.00 93.44 243 THR A C 1
ATOM 1828 O O . THR A 1 243 ? 12.073 3.896 7.864 1.00 93.44 243 THR A O 1
ATOM 1831 N N . VAL A 1 244 ? 11.642 3.197 9.964 1.00 94.31 244 VAL A N 1
ATOM 1832 C CA . VAL A 1 244 ? 12.827 2.341 10.109 1.00 94.31 244 VAL A CA 1
ATOM 1833 C C . VAL A 1 244 ? 12.538 0.923 9.614 1.00 94.31 244 VAL A C 1
ATOM 1835 O O . VAL A 1 244 ? 13.427 0.253 9.089 1.00 94.31 244 VAL A O 1
ATOM 1838 N N . SER A 1 245 ? 11.276 0.491 9.681 1.00 94.69 245 SER A N 1
ATOM 1839 C CA . SER A 1 245 ? 10.788 -0.804 9.186 1.00 94.69 245 SER A CA 1
ATOM 1840 C C . SER A 1 245 ? 11.147 -1.109 7.729 1.00 94.69 245 SER A C 1
ATOM 1842 O O . SER A 1 245 ? 11.305 -2.277 7.379 1.00 94.69 245 SER A O 1
ATOM 1844 N N . VAL A 1 246 ? 11.354 -0.092 6.886 1.00 94.44 246 VAL A N 1
ATOM 1845 C CA . VAL A 1 246 ? 11.772 -0.261 5.481 1.00 94.44 246 VAL A CA 1
ATOM 1846 C C . VAL A 1 246 ? 13.146 -0.936 5.377 1.00 94.44 246 VAL A C 1
ATOM 1848 O O . VAL A 1 246 ? 13.367 -1.711 4.448 1.00 94.44 246 VAL A O 1
ATOM 1851 N N . ALA A 1 247 ? 14.034 -0.745 6.361 1.00 94.06 247 ALA A N 1
ATOM 1852 C CA . ALA A 1 247 ? 15.284 -1.501 6.456 1.00 94.06 247 ALA A CA 1
ATOM 1853 C C . ALA A 1 247 ? 15.018 -3.003 6.655 1.00 94.06 247 ALA A C 1
ATOM 1855 O O . ALA A 1 247 ? 15.636 -3.842 6.005 1.00 94.06 247 ALA A O 1
ATOM 1856 N N . VAL A 1 248 ? 14.061 -3.356 7.517 1.00 93.94 248 VAL A N 1
ATOM 1857 C CA . VAL A 1 248 ? 13.692 -4.759 7.761 1.00 93.94 248 VAL A CA 1
ATOM 1858 C C . VAL A 1 248 ? 13.031 -5.368 6.526 1.00 93.94 248 VAL A C 1
ATOM 1860 O O . VAL A 1 248 ? 13.378 -6.485 6.158 1.00 93.94 248 VAL A O 1
ATOM 1863 N N . ILE A 1 249 ? 12.156 -4.622 5.838 1.00 92.75 249 ILE A N 1
ATOM 1864 C CA . ILE A 1 249 ? 11.558 -5.058 4.565 1.00 92.75 249 ILE A CA 1
ATOM 1865 C C . ILE A 1 249 ? 12.649 -5.363 3.538 1.00 92.75 249 ILE A C 1
ATOM 1867 O O . ILE A 1 249 ? 12.639 -6.431 2.934 1.00 92.75 249 ILE A O 1
ATOM 1871 N N . ALA A 1 250 ? 13.598 -4.446 3.343 1.00 91.44 250 ALA A N 1
ATOM 1872 C CA . ALA A 1 250 ? 14.664 -4.625 2.365 1.00 91.44 250 ALA A CA 1
ATOM 1873 C C . ALA A 1 250 ? 15.608 -5.781 2.726 1.00 91.44 250 ALA A C 1
ATOM 1875 O O . ALA A 1 250 ? 16.037 -6.520 1.841 1.00 91.44 250 ALA A O 1
ATOM 1876 N N . MET A 1 251 ? 15.893 -5.985 4.013 1.00 89.38 251 MET A N 1
ATOM 1877 C CA . MET A 1 251 ? 16.656 -7.139 4.489 1.00 89.38 251 MET A CA 1
ATOM 1878 C C . MET A 1 251 ? 15.915 -8.461 4.227 1.00 89.38 251 MET A C 1
ATOM 1880 O O . MET A 1 251 ? 16.507 -9.379 3.665 1.00 89.38 251 MET A O 1
ATOM 1884 N N . GLU A 1 252 ? 14.618 -8.552 4.544 1.00 89.19 252 GLU A N 1
ATOM 1885 C CA . GLU A 1 252 ? 13.819 -9.757 4.272 1.00 89.19 252 GLU A CA 1
ATOM 1886 C C . GLU A 1 252 ? 13.676 -10.031 2.771 1.00 89.19 252 GLU A C 1
ATOM 1888 O O . GLU A 1 252 ? 13.808 -11.173 2.337 1.00 89.19 252 GLU A O 1
ATOM 1893 N N . PHE A 1 253 ? 13.451 -8.986 1.972 1.00 83.38 253 PHE A N 1
ATOM 1894 C CA . PHE A 1 253 ? 13.314 -9.088 0.520 1.00 83.38 253 PHE A CA 1
ATOM 1895 C C . PHE A 1 253 ? 14.608 -9.554 -0.160 1.00 83.38 253 PHE A C 1
ATOM 1897 O O . PHE A 1 253 ? 14.561 -10.323 -1.118 1.00 83.38 253 PHE A O 1
ATOM 1904 N N . THR A 1 254 ? 15.767 -9.105 0.333 1.00 85.00 254 THR A N 1
ATOM 1905 C CA . THR A 1 254 ? 17.078 -9.496 -0.215 1.00 85.00 254 THR A CA 1
ATOM 1906 C C . THR A 1 254 ? 17.601 -10.814 0.345 1.00 85.00 254 THR A C 1
ATOM 1908 O O . THR A 1 254 ? 18.460 -11.436 -0.275 1.00 85.00 254 THR A O 1
ATOM 1911 N N . GLY A 1 255 ? 17.112 -11.251 1.510 1.00 82.12 255 GLY A N 1
ATOM 1912 C CA . GLY A 1 255 ? 17.553 -12.478 2.175 1.00 82.12 255 GLY A CA 1
ATOM 1913 C C . GLY A 1 255 ? 19.003 -12.437 2.671 1.00 82.12 255 GLY A C 1
ATOM 1914 O O . GLY A 1 255 ? 19.558 -13.473 3.036 1.00 82.12 255 GLY A O 1
ATOM 1915 N N . GLN A 1 256 ? 19.639 -11.261 2.679 1.00 79.31 256 GLN A N 1
ATOM 1916 C CA . GLN A 1 256 ? 21.052 -11.096 3.016 1.00 79.31 256 GLN A CA 1
ATOM 1917 C C . GLN A 1 256 ? 21.226 -10.321 4.323 1.00 79.31 256 GLN A C 1
ATOM 1919 O O . GLN A 1 256 ? 21.223 -9.092 4.363 1.00 79.31 256 GLN A O 1
ATOM 1924 N N . PHE A 1 257 ? 21.472 -11.056 5.408 1.00 80.25 257 PHE A N 1
ATOM 1925 C CA . PHE A 1 257 ? 21.684 -10.475 6.738 1.00 80.25 257 PHE A CA 1
ATOM 1926 C C . PHE A 1 257 ? 22.987 -9.677 6.868 1.00 80.25 257 PHE A C 1
ATOM 1928 O O . PHE A 1 257 ? 23.107 -8.860 7.777 1.00 80.25 257 PHE A O 1
ATOM 1935 N N . ILE A 1 258 ? 23.951 -9.857 5.957 1.00 81.81 258 ILE A N 1
ATOM 1936 C CA . ILE A 1 258 ? 25.236 -9.141 6.002 1.00 81.81 258 ILE A CA 1
ATOM 1937 C C . ILE A 1 258 ? 25.065 -7.618 5.893 1.00 81.81 258 ILE A C 1
ATOM 1939 O O . ILE A 1 258 ? 25.843 -6.862 6.469 1.00 81.81 258 ILE A O 1
ATOM 1943 N N . TYR A 1 259 ? 24.007 -7.161 5.216 1.00 80.56 259 TYR A N 1
ATOM 1944 C CA . TYR A 1 259 ? 23.719 -5.741 5.035 1.00 80.56 259 TYR A CA 1
ATOM 1945 C C . TYR A 1 259 ? 22.891 -5.129 6.173 1.00 80.56 259 TYR A C 1
ATOM 1947 O O . TYR A 1 259 ? 22.632 -3.932 6.137 1.00 80.56 259 TYR A O 1
ATOM 1955 N N . ILE A 1 260 ? 22.501 -5.886 7.207 1.00 86.31 260 ILE A N 1
ATOM 1956 C CA . ILE A 1 260 ? 21.544 -5.403 8.217 1.00 86.31 260 ILE A CA 1
ATOM 1957 C C . ILE A 1 260 ? 22.048 -4.173 8.988 1.00 86.31 260 ILE A C 1
ATOM 1959 O O . ILE A 1 260 ? 21.325 -3.187 9.120 1.00 86.31 260 ILE A O 1
ATOM 1963 N N . THR A 1 261 ? 23.303 -4.194 9.442 1.00 89.56 261 THR A N 1
ATOM 1964 C CA . THR A 1 261 ? 23.905 -3.106 10.223 1.00 89.56 261 THR A CA 1
ATOM 1965 C C . THR A 1 261 ? 24.031 -1.807 9.421 1.00 89.56 261 THR A C 1
ATOM 1967 O O . THR A 1 261 ? 23.508 -0.790 9.884 1.00 89.56 261 THR A O 1
ATOM 1970 N N . PRO A 1 262 ? 24.666 -1.787 8.226 1.00 89.81 262 PRO A N 1
ATOM 1971 C CA . PRO A 1 262 ? 24.764 -0.554 7.444 1.00 89.81 262 PRO A CA 1
ATOM 1972 C C . PRO A 1 262 ? 23.394 -0.051 6.972 1.00 89.81 262 PRO A C 1
ATOM 1974 O O . PRO A 1 262 ? 23.175 1.157 6.929 1.00 89.81 262 PRO A O 1
ATOM 1977 N N . LEU A 1 263 ? 22.458 -0.956 6.673 1.00 91.38 263 LEU A N 1
ATOM 1978 C CA . LEU A 1 263 ? 21.112 -0.608 6.223 1.00 91.38 263 LEU A CA 1
ATOM 1979 C C . LEU A 1 263 ? 20.305 0.098 7.320 1.00 91.38 263 LEU A C 1
ATOM 1981 O O . LEU A 1 263 ? 19.766 1.176 7.081 1.00 91.38 263 LEU A O 1
ATOM 1985 N N . ILE A 1 264 ? 20.254 -0.470 8.531 1.00 93.88 264 ILE A N 1
ATOM 1986 C CA . ILE A 1 264 ? 19.531 0.137 9.658 1.00 93.88 264 ILE A CA 1
ATOM 1987 C C . ILE A 1 264 ? 20.166 1.476 10.043 1.00 93.88 264 ILE A C 1
ATOM 1989 O O . ILE A 1 264 ? 19.443 2.450 10.237 1.00 93.88 264 ILE A O 1
ATOM 1993 N N . LEU A 1 265 ? 21.501 1.556 10.106 1.00 95.12 265 LEU A N 1
ATOM 1994 C CA . LEU A 1 265 ? 22.197 2.800 10.441 1.00 95.12 265 LEU A CA 1
ATOM 1995 C C . LEU A 1 265 ? 21.891 3.914 9.428 1.00 95.12 265 LEU A C 1
ATOM 1997 O O . LEU A 1 265 ? 21.551 5.027 9.824 1.00 95.12 265 LEU A O 1
ATOM 2001 N N . ALA A 1 266 ? 21.970 3.612 8.129 1.00 95.50 266 ALA A N 1
ATOM 2002 C CA . ALA A 1 266 ? 21.683 4.582 7.076 1.00 95.50 266 ALA A CA 1
ATOM 2003 C C . ALA A 1 266 ? 20.225 5.062 7.118 1.00 95.50 266 ALA A C 1
ATOM 2005 O O . ALA A 1 266 ? 19.969 6.263 7.029 1.00 95.50 266 ALA A O 1
ATOM 2006 N N . VAL A 1 267 ? 19.273 4.143 7.304 1.00 96.62 267 VAL A N 1
ATOM 2007 C CA . VAL A 1 267 ? 17.842 4.469 7.390 1.00 96.62 267 VAL A CA 1
ATOM 2008 C C . VAL A 1 267 ? 17.529 5.289 8.638 1.00 96.62 267 VAL A C 1
ATOM 2010 O O . VAL A 1 267 ? 16.784 6.260 8.544 1.00 96.62 267 VAL A O 1
ATOM 2013 N N . LEU A 1 268 ? 18.118 4.957 9.790 1.00 96.12 268 LEU A N 1
ATOM 2014 C CA . LEU A 1 268 ? 17.942 5.727 11.023 1.00 96.12 268 LEU A CA 1
ATOM 2015 C C . LEU A 1 268 ? 18.447 7.162 10.870 1.00 96.12 268 LEU A C 1
ATOM 2017 O O . LEU A 1 268 ? 17.732 8.097 11.223 1.00 96.12 268 LEU A O 1
ATOM 2021 N N . LEU A 1 269 ? 19.646 7.345 10.310 1.00 96.44 269 LEU A N 1
ATOM 2022 C CA . LEU A 1 269 ? 20.204 8.676 10.069 1.00 96.44 269 LEU A CA 1
ATOM 2023 C C . LEU A 1 269 ? 19.346 9.467 9.075 1.00 96.44 269 LEU A C 1
ATOM 2025 O O . LEU A 1 269 ? 18.982 10.610 9.348 1.00 96.44 269 LEU A O 1
ATOM 2029 N N . ALA A 1 270 ? 18.970 8.854 7.952 1.00 96.56 270 ALA A N 1
ATOM 2030 C CA . ALA A 1 270 ? 18.173 9.509 6.921 1.00 96.56 270 ALA A CA 1
ATOM 2031 C C . ALA A 1 270 ? 16.750 9.848 7.400 1.00 96.56 270 ALA A C 1
ATOM 2033 O O . ALA A 1 270 ? 16.245 10.934 7.109 1.00 96.56 270 ALA A O 1
ATOM 2034 N N . SER A 1 271 ? 16.114 8.959 8.168 1.00 94.69 271 SER A N 1
ATOM 2035 C CA . SER A 1 271 ? 14.808 9.201 8.792 1.00 94.69 271 SER A CA 1
ATOM 2036 C C . SER A 1 271 ? 14.895 10.263 9.885 1.00 94.69 271 SER A C 1
ATOM 2038 O O . SER A 1 271 ? 14.002 11.100 9.982 1.00 94.69 271 SER A O 1
ATOM 2040 N N . GLY A 1 272 ? 15.965 10.270 10.686 1.00 94.19 272 GLY A N 1
ATOM 2041 C CA . GLY A 1 272 ? 16.203 11.302 11.695 1.00 94.19 272 GLY A CA 1
ATOM 2042 C C . GLY A 1 272 ? 16.315 12.688 11.061 1.00 94.19 272 GLY A C 1
ATOM 2043 O O . GLY A 1 272 ? 15.585 13.600 11.446 1.00 94.19 272 GLY A O 1
ATOM 2044 N N . ILE A 1 273 ? 17.144 12.821 10.021 1.00 95.12 273 ILE A N 1
ATOM 2045 C CA . ILE A 1 273 ? 17.299 14.073 9.264 1.00 95.12 273 ILE A CA 1
ATOM 2046 C C . ILE A 1 273 ? 15.984 14.466 8.572 1.00 95.12 273 ILE A C 1
ATOM 2048 O O . ILE A 1 273 ? 15.562 15.617 8.673 1.00 95.12 273 ILE A O 1
ATOM 2052 N N . GLY A 1 274 ? 15.308 13.516 7.916 1.00 92.56 274 GLY A N 1
ATOM 2053 C CA . GLY A 1 274 ? 14.028 13.751 7.237 1.00 92.56 274 GLY A CA 1
ATOM 2054 C C . GLY A 1 274 ? 12.958 14.285 8.189 1.00 92.56 274 GLY A C 1
ATOM 2055 O O . GLY A 1 274 ? 12.329 15.303 7.897 1.00 92.56 274 GLY A O 1
ATOM 2056 N N . SER A 1 275 ? 12.850 13.675 9.375 1.00 89.62 275 SER A N 1
ATOM 2057 C CA . SER A 1 275 ? 11.887 14.069 10.410 1.00 89.62 275 SER A CA 1
ATOM 2058 C C . SER A 1 275 ? 12.166 15.435 11.033 1.00 89.62 275 SER A C 1
ATOM 2060 O O . SER A 1 275 ? 11.239 16.105 11.487 1.00 89.62 275 SER A O 1
ATOM 2062 N N . ALA A 1 276 ? 13.428 15.873 11.031 1.00 89.62 276 ALA A N 1
ATOM 2063 C CA . ALA A 1 276 ? 13.805 17.194 11.516 1.00 89.62 276 ALA A CA 1
ATOM 2064 C C . ALA A 1 276 ? 13.462 18.307 10.510 1.00 89.62 276 ALA A C 1
ATOM 2066 O O . ALA A 1 276 ? 13.155 19.426 10.919 1.00 89.62 276 ALA A O 1
ATOM 2067 N N . LEU A 1 277 ? 13.516 18.012 9.206 1.00 89.94 277 LEU A N 1
ATOM 2068 C CA . LEU A 1 277 ? 13.397 19.016 8.141 1.00 89.94 277 LEU A CA 1
ATOM 2069 C C . LEU A 1 277 ? 12.016 19.068 7.484 1.00 89.94 277 LEU A C 1
ATOM 2071 O O . LEU A 1 277 ? 11.596 20.124 7.015 1.00 89.94 277 LEU A O 1
ATOM 2075 N N . SER A 1 278 ? 11.319 17.938 7.412 1.00 88.38 278 SER A N 1
ATOM 2076 C CA . SER A 1 278 ? 10.105 17.788 6.613 1.00 88.38 278 SER A CA 1
ATOM 2077 C C . SER A 1 278 ? 9.031 16.993 7.346 1.00 88.38 278 SER A C 1
ATOM 2079 O O . SER A 1 278 ? 9.278 16.374 8.376 1.00 88.38 278 SER A O 1
ATOM 2081 N N . VAL A 1 279 ? 7.805 17.052 6.831 1.00 87.81 279 VAL A N 1
ATOM 2082 C CA . VAL A 1 279 ? 6.696 16.192 7.259 1.00 87.81 279 VAL A CA 1
ATOM 2083 C C . VAL A 1 279 ? 6.720 14.928 6.399 1.00 87.81 279 VAL A C 1
ATOM 2085 O O . VAL A 1 279 ? 7.089 15.000 5.227 1.00 87.81 279 VAL A O 1
ATOM 2088 N N . SER A 1 280 ? 6.329 13.780 6.963 1.00 90.44 280 SER A N 1
ATOM 2089 C CA . SER A 1 280 ? 6.319 12.525 6.202 1.00 90.44 280 SER A CA 1
ATOM 2090 C C . SER A 1 280 ? 5.395 12.628 4.985 1.00 90.44 280 SER A C 1
ATOM 2092 O O . SER A 1 280 ? 4.339 13.264 5.047 1.00 90.44 280 SER A O 1
ATOM 2094 N N . LEU A 1 281 ? 5.733 11.937 3.893 1.00 91.50 281 LEU A N 1
ATOM 2095 C CA . LEU A 1 281 ? 4.947 11.957 2.654 1.00 91.50 281 LEU A CA 1
ATOM 2096 C C . LEU A 1 281 ? 3.469 11.608 2.891 1.00 91.50 281 LEU A C 1
ATOM 2098 O O . LEU A 1 281 ? 2.574 12.224 2.311 1.00 91.50 281 LEU A O 1
ATOM 2102 N N . TYR A 1 282 ? 3.193 10.640 3.770 1.00 88.81 282 TYR A N 1
ATOM 2103 C CA . TYR A 1 282 ? 1.822 10.248 4.097 1.00 88.81 282 TYR A CA 1
ATOM 2104 C C . TYR A 1 282 ? 1.072 11.330 4.874 1.00 88.81 282 TYR A C 1
ATOM 2106 O O . TYR A 1 282 ? -0.104 11.558 4.601 1.00 88.81 282 TYR A O 1
ATOM 2114 N N . GLU A 1 283 ? 1.729 12.023 5.803 1.00 86.19 283 GLU A N 1
ATOM 2115 C CA . GLU A 1 283 ? 1.119 13.131 6.542 1.00 86.19 283 GLU A CA 1
ATOM 2116 C C . GLU A 1 283 ? 0.900 14.356 5.659 1.00 86.19 283 GLU A C 1
ATOM 2118 O O . GLU A 1 283 ? -0.156 14.977 5.749 1.00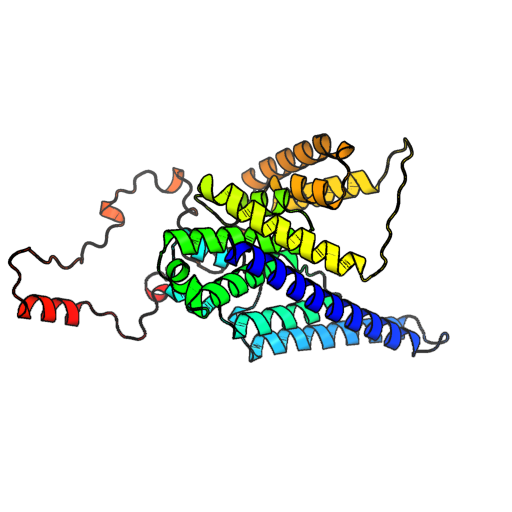 86.19 283 GLU A O 1
ATOM 2123 N N . SER A 1 284 ? 1.814 14.659 4.735 1.00 88.94 284 SER A N 1
ATOM 2124 C CA . SER A 1 284 ? 1.600 15.716 3.742 1.00 88.94 284 SER A CA 1
ATOM 2125 C C . SER A 1 284 ? 0.337 15.471 2.911 1.00 88.94 284 SER A C 1
ATOM 2127 O O . SER A 1 284 ? -0.419 16.407 2.651 1.00 88.94 284 SER A O 1
ATOM 2129 N N . ILE A 1 285 ? 0.053 14.214 2.545 1.00 89.12 285 ILE A N 1
ATOM 2130 C CA . ILE A 1 285 ? -1.182 13.860 1.829 1.00 89.12 285 ILE A CA 1
ATOM 2131 C C . ILE A 1 285 ? -2.414 14.011 2.733 1.00 89.12 285 ILE A C 1
ATOM 2133 O O . ILE A 1 285 ? -3.439 14.501 2.265 1.00 89.12 285 ILE A O 1
ATOM 2137 N N . ILE A 1 286 ? -2.329 13.630 4.013 1.00 86.62 286 ILE A N 1
ATOM 2138 C CA . ILE A 1 286 ? -3.417 13.828 4.991 1.00 86.62 286 ILE A CA 1
ATOM 2139 C C . ILE A 1 286 ? -3.774 15.314 5.096 1.00 86.62 286 ILE A C 1
ATOM 2141 O O . ILE A 1 286 ? -4.948 15.662 4.966 1.00 86.62 286 ILE A O 1
ATOM 2145 N N . ILE A 1 287 ? -2.765 16.180 5.259 1.00 85.25 287 ILE A N 1
ATOM 2146 C CA . ILE A 1 287 ? -2.937 17.638 5.337 1.00 85.25 287 ILE A CA 1
ATOM 2147 C C . ILE A 1 287 ? -3.542 18.167 4.035 1.00 85.25 287 ILE A C 1
ATOM 2149 O O . ILE A 1 287 ? -4.544 18.876 4.062 1.00 85.25 287 ILE A O 1
ATOM 2153 N N . SER A 1 288 ? -2.983 17.777 2.885 1.00 85.81 288 SER A N 1
ATOM 2154 C CA . SER A 1 288 ? -3.462 18.233 1.576 1.00 85.81 288 SER A CA 1
ATOM 2155 C C . SER A 1 288 ? -4.902 17.809 1.283 1.00 85.81 288 SER A C 1
ATOM 2157 O O . SER A 1 288 ? -5.585 18.491 0.522 1.00 85.81 288 SER A O 1
ATOM 2159 N N . LYS A 1 289 ? -5.360 16.683 1.842 1.00 84.69 289 LYS A N 1
ATOM 2160 C CA . LYS A 1 289 ? -6.736 16.197 1.690 1.00 84.69 289 LYS A CA 1
ATOM 2161 C C . LYS A 1 289 ? -7.691 16.721 2.766 1.00 84.69 289 LYS A C 1
ATOM 2163 O O . LYS A 1 289 ? -8.888 16.471 2.653 1.00 84.69 289 LYS A O 1
ATOM 2168 N N . GLY A 1 290 ? -7.195 17.425 3.787 1.00 82.06 290 GLY A N 1
ATOM 2169 C CA . GLY A 1 290 ? -8.009 17.915 4.902 1.00 82.06 290 GLY A CA 1
ATOM 2170 C C . GLY A 1 290 ? -8.647 16.791 5.724 1.00 82.06 290 GLY A C 1
ATOM 2171 O O . GLY A 1 290 ? -9.772 16.937 6.195 1.00 82.06 290 GLY A O 1
ATOM 2172 N N . LEU A 1 291 ? -7.971 15.644 5.849 1.00 81.62 291 LEU A N 1
ATOM 2173 C CA . LEU A 1 291 ? -8.487 14.508 6.614 1.00 81.62 291 LEU A CA 1
ATOM 2174 C C . LEU A 1 291 ? -8.355 14.763 8.122 1.00 81.62 291 LEU A C 1
ATOM 2176 O O . LEU A 1 291 ? -7.324 15.246 8.592 1.00 81.62 291 LEU A O 1
ATOM 2180 N N . THR A 1 292 ? -9.385 14.396 8.886 1.00 69.50 292 THR A N 1
ATOM 2181 C CA . THR A 1 292 ? -9.448 14.592 10.342 1.00 69.50 292 THR A CA 1
ATOM 2182 C C . THR A 1 292 ? -8.490 13.653 11.076 1.00 69.50 292 THR A C 1
ATOM 2184 O O . THR A 1 292 ? -8.881 12.591 11.539 1.00 69.50 292 THR A O 1
ATOM 2187 N N . TYR A 1 293 ? -7.222 14.034 11.208 1.00 66.31 293 TYR A N 1
ATOM 2188 C CA . TYR A 1 293 ? -6.200 13.226 11.874 1.00 66.31 293 TYR A CA 1
ATOM 2189 C C . TYR A 1 293 ? -5.644 13.964 13.102 1.00 66.31 293 TYR A C 1
ATOM 2191 O O . TYR A 1 293 ? -4.876 14.915 12.981 1.00 66.31 293 TYR A O 1
ATOM 2199 N N . LEU A 1 294 ? -6.041 13.516 14.301 1.00 60.34 294 LEU A N 1
ATOM 2200 C CA . LEU A 1 294 ? -5.682 14.150 15.583 1.00 60.34 294 LEU A CA 1
ATOM 2201 C C . LEU A 1 294 ? -4.183 14.189 15.978 1.00 60.34 294 LEU A C 1
ATOM 2203 O O . LEU A 1 294 ? -3.843 14.976 16.854 1.00 60.34 294 LEU A O 1
ATOM 2207 N N . PRO A 1 295 ? -3.257 13.419 15.382 1.00 53.72 295 PRO A N 1
ATOM 2208 C CA . PRO A 1 295 ? -1.823 13.535 15.704 1.00 53.72 295 PRO A CA 1
ATOM 2209 C C . PRO A 1 295 ? -1.065 14.668 14.995 1.00 53.72 295 PRO A C 1
ATOM 2211 O O . PRO A 1 295 ? 0.156 14.729 15.098 1.00 53.72 295 PRO A O 1
ATOM 2214 N N . LEU A 1 296 ? -1.753 15.556 14.267 1.00 52.31 296 LEU A N 1
ATOM 2215 C CA . LEU A 1 296 ? -1.138 16.699 13.570 1.00 52.31 296 LEU A CA 1
ATOM 2216 C C . LEU A 1 296 ? -0.754 17.870 14.475 1.00 52.31 296 LEU A C 1
ATOM 2218 O O . LEU A 1 296 ? -0.085 18.802 14.033 1.00 52.31 296 LEU A O 1
ATOM 2222 N N . LEU A 1 297 ? -1.153 17.826 15.737 1.00 53.31 297 LEU A N 1
ATOM 2223 C CA . LEU A 1 297 ? -0.810 18.858 16.692 1.00 53.31 297 LEU A CA 1
ATOM 2224 C C . LEU A 1 297 ? 0.477 18.429 17.386 1.00 53.31 297 LEU A C 1
ATOM 2226 O O . LEU A 1 297 ? 0.469 17.553 18.253 1.00 53.31 297 LEU A O 1
ATOM 2230 N N . ARG A 1 298 ? 1.606 19.036 16.993 1.00 54.50 298 ARG A N 1
ATOM 2231 C CA . ARG A 1 298 ? 2.811 18.967 17.832 1.00 54.50 298 ARG A CA 1
ATOM 2232 C C . ARG A 1 298 ? 2.380 19.405 19.228 1.00 54.50 298 ARG A C 1
ATOM 2234 O O . ARG A 1 298 ? 1.692 20.414 19.338 1.00 54.50 298 ARG A O 1
ATOM 2241 N N . VAL A 1 299 ? 2.773 18.671 20.268 1.00 54.97 299 VAL A N 1
ATOM 2242 C CA . VAL A 1 299 ? 2.399 18.973 21.665 1.00 54.97 299 VAL A CA 1
ATOM 2243 C C . VAL A 1 299 ? 2.617 20.462 21.985 1.00 54.97 299 VAL A C 1
ATOM 2245 O O . VAL A 1 299 ? 1.758 21.094 22.586 1.00 54.97 299 VAL A O 1
ATOM 2248 N N . ASN A 1 300 ? 3.676 21.050 21.421 1.00 58.34 300 ASN A N 1
ATOM 2249 C CA . ASN A 1 300 ? 4.033 22.466 21.531 1.00 58.34 300 ASN A CA 1
ATOM 2250 C C . ASN A 1 300 ? 2.974 23.456 20.992 1.00 58.34 300 ASN A C 1
ATOM 2252 O O . ASN A 1 300 ? 2.987 24.615 21.378 1.00 58.34 300 ASN A O 1
ATOM 2256 N N . GLN A 1 301 ? 2.089 23.053 20.073 1.00 63.59 301 GLN A N 1
ATOM 2257 C CA . GLN A 1 301 ? 1.009 23.898 19.532 1.00 63.59 301 GLN A CA 1
ATOM 2258 C C . GLN A 1 301 ? -0.287 23.813 20.348 1.00 63.59 301 GLN A C 1
ATOM 2260 O O . GLN A 1 301 ? -1.164 24.655 20.181 1.00 63.59 301 GLN A O 1
ATOM 2265 N N . LEU A 1 302 ? -0.417 22.795 21.205 1.00 66.75 302 LEU A N 1
ATOM 2266 C CA . LEU A 1 302 ? -1.557 22.620 22.107 1.00 66.75 302 LEU A CA 1
ATOM 2267 C C . LEU A 1 302 ? -1.295 23.171 23.509 1.00 66.75 302 LEU A C 1
ATOM 2269 O O . LEU A 1 302 ? -2.200 23.169 24.344 1.00 66.75 302 LEU A O 1
ATOM 2273 N N . GLU A 1 303 ? -0.079 23.650 23.779 1.00 69.50 303 GLU A N 1
ATOM 2274 C CA . GLU A 1 303 ? 0.236 24.333 25.028 1.00 69.50 303 GLU A CA 1
ATOM 2275 C C . GLU A 1 303 ? -0.673 25.560 25.195 1.00 69.50 303 GLU A C 1
ATOM 2277 O O . GLU A 1 303 ? -0.668 26.478 24.379 1.00 69.50 303 GLU A O 1
ATOM 2282 N N . GLY A 1 304 ? -1.489 25.552 26.252 1.00 78.06 304 GLY A N 1
ATOM 2283 C CA . GLY A 1 304 ? -2.434 26.625 26.572 1.00 78.06 304 GLY A CA 1
ATOM 2284 C C . GLY A 1 304 ? -3.888 26.356 26.177 1.00 78.06 304 GLY A C 1
ATOM 2285 O O . GLY A 1 304 ? -4.765 27.059 26.672 1.00 78.06 304 GLY A O 1
ATOM 2286 N N . PHE A 1 305 ? -4.169 25.324 25.375 1.00 80.12 305 PHE A N 1
ATOM 2287 C CA . PHE A 1 305 ? -5.545 24.902 25.109 1.00 80.12 305 PHE A CA 1
ATOM 2288 C C . PHE A 1 305 ? -6.055 24.000 26.231 1.00 80.12 305 PHE A C 1
ATOM 2290 O O . PHE A 1 305 ? -5.425 23.012 26.613 1.00 80.12 305 PHE A O 1
ATOM 2297 N N . THR A 1 306 ? -7.231 24.325 26.751 1.00 86.00 306 THR A N 1
ATOM 2298 C CA . THR A 1 306 ? -7.932 23.518 27.747 1.00 86.00 306 THR A CA 1
ATOM 2299 C C . THR A 1 306 ? -9.104 22.782 27.106 1.00 86.00 306 THR A C 1
ATOM 2301 O O . THR A 1 306 ? -9.593 23.152 26.040 1.00 86.00 306 THR A O 1
ATOM 2304 N N . ALA A 1 307 ? -9.617 21.745 27.775 1.00 84.25 307 ALA A N 1
ATOM 2305 C CA . ALA A 1 307 ? -10.811 21.037 27.306 1.00 84.25 307 ALA A CA 1
ATOM 2306 C C . ALA A 1 307 ? -12.013 21.982 27.098 1.00 84.25 307 ALA A C 1
ATOM 2308 O O . ALA A 1 307 ? -12.844 21.728 26.231 1.00 84.25 307 ALA A O 1
ATOM 2309 N N . ARG A 1 308 ? -12.072 23.094 27.848 1.00 85.62 308 ARG A N 1
ATOM 2310 C CA . ARG A 1 308 ? -13.104 24.129 27.718 1.00 85.62 308 ARG A CA 1
ATOM 2311 C C . ARG A 1 308 ? -13.081 24.825 26.356 1.00 85.62 308 ARG A C 1
ATOM 2313 O O . ARG A 1 308 ? -14.138 25.203 25.870 1.00 85.62 308 ARG A O 1
ATOM 2320 N N . ASP A 1 309 ? -11.904 24.982 25.760 1.00 83.94 309 ASP A N 1
ATOM 2321 C CA . ASP A 1 309 ? -11.729 25.716 24.502 1.00 83.94 309 ASP A CA 1
ATOM 2322 C C . ASP A 1 309 ? -12.135 24.878 23.281 1.00 83.94 309 ASP A C 1
ATOM 2324 O O . ASP A 1 309 ? -12.370 25.417 22.203 1.00 83.94 309 ASP A O 1
ATOM 2328 N N . VAL A 1 310 ? -12.223 23.554 23.453 1.00 81.62 310 VAL A N 1
ATOM 2329 C CA . VAL A 1 310 ? -12.516 22.587 22.383 1.00 81.62 310 VAL A CA 1
ATOM 2330 C C . VAL A 1 310 ? -13.897 21.947 22.539 1.00 81.62 310 VAL A C 1
ATOM 2332 O O . VAL A 1 310 ? -14.495 21.538 21.545 1.00 81.62 310 VAL A O 1
ATOM 2335 N N . MET A 1 311 ? -14.410 21.816 23.768 1.00 83.19 311 MET A N 1
ATOM 2336 C CA . MET A 1 311 ? -15.691 21.152 24.011 1.00 83.19 311 MET A CA 1
ATOM 2337 C C . MET A 1 311 ? -16.850 21.894 23.341 1.00 83.19 311 MET A C 1
ATOM 2339 O O . MET A 1 311 ? -16.976 23.113 23.444 1.00 83.19 311 MET A O 1
ATOM 2343 N N . ASP A 1 312 ? -17.751 21.139 22.718 1.00 80.19 312 ASP A N 1
ATOM 2344 C CA . ASP A 1 312 ? -19.043 21.681 22.315 1.00 80.19 312 ASP A CA 1
ATOM 2345 C C . ASP A 1 312 ? -19.877 21.965 23.575 1.00 80.19 312 ASP A C 1
ATOM 2347 O O . ASP A 1 312 ? -20.210 21.053 24.336 1.00 80.19 312 ASP A O 1
ATOM 2351 N N . ALA A 1 313 ? -20.186 23.239 23.823 1.00 82.00 313 ALA A N 1
ATOM 2352 C CA . ALA A 1 313 ? -21.002 23.669 24.956 1.00 82.00 313 ALA A CA 1
ATOM 2353 C C . ALA A 1 313 ? -22.513 23.457 24.722 1.00 82.00 313 ALA A C 1
ATOM 2355 O O . ALA A 1 313 ? -23.301 23.588 25.659 1.00 82.00 313 ALA A O 1
ATOM 2356 N N . GLY A 1 314 ? -22.927 23.119 23.495 1.00 81.06 314 GLY A N 1
ATOM 2357 C CA . GLY A 1 314 ? -24.319 22.941 23.078 1.00 81.06 314 GLY A CA 1
ATOM 2358 C C . GLY A 1 314 ? -24.885 21.532 23.281 1.00 81.06 314 GLY A C 1
ATOM 2359 O O . GLY A 1 314 ? -25.697 21.080 22.473 1.00 81.06 314 GLY A O 1
ATOM 2360 N N . PHE A 1 315 ? -24.477 20.803 24.324 1.00 79.69 315 PHE A N 1
ATOM 2361 C CA . PHE A 1 315 ? -24.964 19.439 24.555 1.00 79.69 315 PHE A CA 1
ATOM 2362 C C . PHE A 1 315 ? -26.341 19.410 25.239 1.00 79.69 315 PHE A C 1
ATOM 2364 O O . PHE A 1 315 ? -26.654 20.205 26.123 1.00 79.69 315 PHE A O 1
ATOM 2371 N N . SER A 1 316 ? -27.182 18.450 24.842 1.00 80.69 316 SER A N 1
ATOM 2372 C CA . SER A 1 316 ? -28.484 18.211 25.477 1.00 80.69 316 SER A CA 1
ATOM 2373 C C . SER A 1 316 ? -28.322 17.294 26.692 1.00 80.69 316 SER A C 1
ATOM 2375 O O . SER A 1 316 ? -27.887 16.152 26.553 1.00 80.69 316 SER A O 1
ATOM 2377 N N . LEU A 1 317 ? -28.679 17.780 27.883 1.00 81.31 317 LEU A N 1
ATOM 2378 C CA . LEU A 1 317 ? -28.702 16.988 29.116 1.00 81.31 317 LEU A CA 1
ATOM 2379 C C . LEU A 1 317 ? -29.998 16.177 29.212 1.00 81.31 317 LEU A C 1
ATOM 2381 O O . LEU A 1 317 ? -31.089 16.727 29.077 1.00 81.31 317 LEU A O 1
ATOM 2385 N N . ILE A 1 318 ? -29.866 14.877 29.478 1.00 86.62 318 ILE A N 1
ATOM 2386 C CA . ILE A 1 318 ? -30.989 13.967 29.733 1.00 86.62 318 ILE A CA 1
ATOM 2387 C C . ILE A 1 318 ? -30.862 13.486 31.185 1.00 86.62 318 ILE A C 1
ATOM 2389 O O . ILE A 1 318 ? -30.074 12.575 31.453 1.00 86.62 318 ILE A O 1
ATOM 2393 N N . PRO A 1 319 ? -31.560 14.118 32.141 1.00 86.81 319 PRO A N 1
ATOM 2394 C CA . PRO A 1 319 ? -31.542 13.675 33.529 1.00 86.81 319 PRO A CA 1
ATOM 2395 C C . PRO A 1 319 ? -32.301 12.345 33.712 1.00 86.81 319 PRO A C 1
ATOM 2397 O O . PRO A 1 319 ? -33.121 11.947 32.882 1.00 86.81 319 PRO A O 1
ATOM 2400 N N . LEU A 1 320 ? -31.994 11.610 34.786 1.00 88.06 320 LEU A N 1
ATOM 2401 C CA . LEU A 1 320 ? -32.506 10.247 35.026 1.00 88.06 320 LEU A CA 1
ATOM 2402 C C . LEU A 1 320 ? -34.035 10.173 35.211 1.00 88.06 320 LEU A C 1
ATOM 2404 O O . LEU A 1 320 ? -34.617 9.104 35.058 1.00 88.06 320 LEU A O 1
ATOM 2408 N N . ASP A 1 321 ? -34.677 11.295 35.521 1.00 89.81 321 ASP A N 1
ATOM 2409 C CA . ASP A 1 321 ? -36.119 11.472 35.720 1.00 89.81 321 ASP A CA 1
ATOM 2410 C C . ASP A 1 321 ? -36.878 11.865 34.435 1.00 89.81 321 ASP A C 1
ATOM 2412 O O . ASP A 1 321 ? -38.085 12.117 34.474 1.00 89.81 321 ASP A O 1
ATOM 2416 N N . THR A 1 322 ? -36.201 11.901 33.281 1.00 86.75 322 THR A N 1
ATOM 2417 C CA . THR A 1 322 ? -36.806 12.314 32.005 1.00 86.75 322 THR A CA 1
ATOM 2418 C C . THR A 1 322 ? -37.926 11.361 31.575 1.00 86.75 322 THR A C 1
ATOM 2420 O O . THR A 1 322 ? -37.722 10.156 31.416 1.00 86.75 322 THR A O 1
ATOM 2423 N N . SER A 1 323 ? -39.114 11.909 31.303 1.00 88.69 323 SER A N 1
ATOM 2424 C CA . SER A 1 323 ? -40.243 11.136 30.766 1.00 88.69 323 SER A CA 1
ATOM 2425 C C . SER A 1 323 ? -39.995 10.668 29.323 1.00 88.69 323 SER A C 1
ATOM 2427 O O . SER A 1 323 ? -39.279 11.310 28.551 1.00 88.69 323 SER A O 1
ATOM 2429 N N . SER A 1 324 ? -40.639 9.573 28.910 1.00 84.88 324 SER A N 1
ATOM 2430 C CA . SER A 1 324 ? -40.490 9.008 27.557 1.00 84.88 324 SER A CA 1
ATOM 2431 C C . SER A 1 324 ? -40.835 10.000 26.434 1.00 84.88 324 SER A C 1
ATOM 2433 O O . SER A 1 324 ? -40.173 10.005 25.398 1.00 84.88 324 SER A O 1
ATOM 2435 N N . LEU A 1 325 ? -41.809 10.891 26.652 1.00 83.12 325 LEU A N 1
ATOM 2436 C CA . LEU A 1 325 ? -42.194 11.942 25.700 1.00 83.12 325 LEU A CA 1
ATOM 2437 C C . LEU A 1 325 ? -41.116 13.025 25.550 1.00 83.12 325 LEU A C 1
ATOM 2439 O O . LEU A 1 325 ? -40.809 13.453 24.436 1.00 83.12 325 LEU A O 1
ATOM 2443 N N . GLN A 1 326 ? -40.506 13.449 26.660 1.00 82.50 326 GLN A N 1
ATOM 2444 C CA . GLN A 1 326 ? -39.400 14.411 26.641 1.00 82.50 326 GLN A CA 1
ATOM 2445 C C . GLN A 1 326 ? -38.171 13.815 25.953 1.00 82.50 326 GLN A C 1
ATOM 2447 O O . GLN A 1 326 ? -37.571 14.479 25.108 1.00 82.50 326 GLN A O 1
ATOM 2452 N N . LEU A 1 327 ? -37.857 12.546 26.229 1.00 85.12 327 LEU A N 1
ATOM 2453 C CA . LEU A 1 327 ? -36.769 11.831 25.565 1.00 85.12 327 LEU A CA 1
ATOM 2454 C C . LEU A 1 327 ? -36.969 11.788 24.042 1.00 85.12 327 LEU A C 1
ATOM 2456 O O . LEU A 1 327 ? -36.040 12.058 23.282 1.00 85.12 327 LEU A O 1
ATOM 2460 N N . GLN A 1 328 ? -38.194 11.508 23.594 1.00 84.38 328 GLN A N 1
ATOM 2461 C CA . GLN A 1 328 ? -38.529 11.467 22.172 1.00 84.38 328 GLN A CA 1
ATOM 2462 C C . GLN A 1 328 ? -38.389 12.848 21.512 1.00 84.38 328 GLN A C 1
ATOM 2464 O O . GLN A 1 328 ? -37.783 12.954 20.448 1.00 84.38 328 GLN A O 1
ATOM 2469 N N . SER A 1 329 ? -38.819 13.920 22.189 1.00 82.88 329 SER A N 1
ATOM 2470 C CA . SER A 1 329 ? -38.629 15.295 21.702 1.00 82.88 329 SER A CA 1
ATOM 2471 C C . SER A 1 329 ? -37.154 15.701 21.570 1.00 82.88 329 SER A C 1
ATOM 2473 O O . SER A 1 329 ? -36.788 16.411 20.631 1.00 82.88 329 SER A O 1
ATOM 2475 N N . VAL A 1 330 ? -36.290 15.232 22.480 1.00 83.94 330 VAL A N 1
ATOM 2476 C CA . VAL A 1 330 ? -34.844 15.490 22.435 1.00 83.94 330 VAL A CA 1
ATOM 2477 C C . VAL A 1 330 ? -34.208 14.711 21.288 1.00 83.94 330 VAL A C 1
ATOM 2479 O O . VAL A 1 330 ? -33.428 15.282 20.528 1.00 83.94 330 VAL A O 1
ATOM 2482 N N . LEU A 1 331 ? -34.581 13.441 21.105 1.00 81.50 331 LEU A N 1
ATOM 2483 C CA . LEU A 1 331 ? -34.114 12.610 19.992 1.00 81.50 331 LEU A CA 1
ATOM 2484 C C . LEU A 1 331 ? -34.522 13.184 18.631 1.00 81.50 331 LEU A C 1
ATOM 2486 O O . LEU A 1 331 ? -33.703 13.211 17.718 1.00 81.50 331 LEU A O 1
ATOM 2490 N N . ASP A 1 332 ? -35.747 13.686 18.489 1.00 80.62 332 ASP A N 1
ATOM 2491 C CA . ASP A 1 332 ? -36.208 14.268 17.225 1.00 80.62 332 ASP A CA 1
ATOM 2492 C C . ASP A 1 332 ? -35.540 15.616 16.911 1.00 80.62 332 ASP A C 1
ATOM 2494 O O . ASP A 1 332 ? -35.313 15.923 15.743 1.00 80.62 332 ASP A O 1
ATOM 2498 N N . ARG A 1 333 ? -35.138 16.387 17.933 1.00 76.62 333 ARG A N 1
ATOM 2499 C CA . ARG A 1 333 ? -34.341 17.619 17.765 1.00 76.62 333 ARG A CA 1
ATOM 2500 C C . ARG A 1 333 ? -32.867 17.364 17.455 1.00 76.62 333 ARG A C 1
ATOM 2502 O O . ARG A 1 333 ? -32.249 18.167 16.766 1.00 76.62 333 ARG A O 1
ATOM 2509 N N . THR A 1 334 ? -32.296 16.289 17.995 1.00 71.50 334 THR A N 1
ATOM 2510 C CA . THR A 1 334 ? -30.855 15.982 17.898 1.00 71.50 334 THR A CA 1
ATOM 2511 C C . THR A 1 334 ? -30.516 14.974 16.804 1.00 71.50 334 THR A C 1
ATOM 2513 O O . THR A 1 334 ? -29.338 14.763 16.518 1.00 71.50 334 THR A O 1
ATOM 2516 N N . ARG A 1 335 ? -31.517 14.361 16.156 1.00 61.25 335 ARG A N 1
ATOM 2517 C CA . ARG A 1 335 ? -31.315 13.495 14.990 1.00 61.25 335 ARG A CA 1
ATOM 2518 C C . ARG A 1 335 ? -30.640 14.295 13.869 1.00 61.25 335 ARG A C 1
ATOM 2520 O O . ARG A 1 335 ? -31.264 15.201 13.316 1.00 61.25 335 ARG A O 1
ATOM 2527 N N . PRO A 1 336 ? -29.395 13.963 13.483 1.00 56.09 336 PRO A N 1
ATOM 2528 C CA . PRO A 1 336 ? -28.793 14.582 12.314 1.00 56.09 336 PRO A CA 1
ATOM 2529 C C . PRO A 1 336 ? -29.624 14.208 11.076 1.00 56.09 336 PRO A C 1
ATOM 2531 O O . PRO A 1 336 ? -30.139 13.084 11.011 1.00 56.09 336 PRO A O 1
ATOM 2534 N N . PRO A 1 337 ? -29.764 15.105 10.081 1.00 50.47 337 PRO A N 1
ATOM 2535 C CA . PRO A 1 337 ? -30.468 14.772 8.852 1.00 50.47 337 PRO A CA 1
ATOM 2536 C C . PRO A 1 337 ? -29.835 13.527 8.224 1.00 50.47 337 PRO A C 1
ATOM 2538 O O . PRO A 1 337 ? -28.626 13.308 8.317 1.00 50.47 337 PRO A O 1
ATOM 2541 N N . THR A 1 338 ? -30.644 12.700 7.566 1.00 50.44 338 THR A N 1
ATOM 2542 C CA . THR A 1 338 ? -30.237 11.405 6.983 1.00 50.44 338 THR A CA 1
ATOM 2543 C C . THR A 1 338 ? -29.052 11.498 6.005 1.00 50.44 338 THR A C 1
ATOM 2545 O O . THR A 1 338 ? -28.415 10.486 5.724 1.00 50.44 338 THR A O 1
ATOM 2548 N N . HIS A 1 339 ? -28.701 12.708 5.554 1.00 45.25 339 HIS A N 1
ATOM 2549 C CA . HIS A 1 339 ? -27.564 13.026 4.684 1.00 45.25 339 HIS A CA 1
ATOM 2550 C C . HIS A 1 339 ? -26.489 13.934 5.323 1.00 45.25 339 HIS A C 1
ATOM 2552 O O . HIS A 1 339 ? -25.724 14.576 4.604 1.00 45.25 339 HIS A O 1
ATOM 2558 N N . PHE A 1 340 ? -26.402 14.018 6.655 1.00 42.62 340 PHE A N 1
ATOM 2559 C CA . PHE A 1 340 ? -25.395 14.850 7.322 1.00 42.62 340 PHE A CA 1
ATOM 2560 C C . PHE A 1 340 ? -23.976 14.289 7.121 1.00 42.62 340 PHE A C 1
ATOM 2562 O O . PHE A 1 340 ? -23.632 13.225 7.644 1.00 42.62 340 PHE A O 1
ATOM 2569 N N . ARG A 1 341 ? -23.142 15.004 6.353 1.00 44.78 341 ARG A N 1
ATOM 2570 C CA . ARG A 1 341 ? -21.707 14.716 6.219 1.00 44.78 341 ARG A CA 1
ATOM 2571 C C . ARG A 1 341 ? -20.939 15.463 7.300 1.00 44.78 341 ARG A C 1
ATOM 2573 O O . ARG A 1 341 ? -20.829 16.680 7.241 1.00 44.78 341 ARG A O 1
ATOM 2580 N N . TRP A 1 342 ? -20.312 14.727 8.212 1.00 44.00 342 TRP A N 1
ATOM 2581 C CA . TRP A 1 342 ? -19.432 15.280 9.250 1.00 44.00 342 TRP A CA 1
ATOM 2582 C C . TRP A 1 342 ? -18.276 16.130 8.696 1.00 44.00 342 TRP A C 1
ATOM 2584 O O . TRP A 1 342 ? -17.762 16.995 9.395 1.00 44.00 342 TRP A O 1
ATOM 2594 N N . SER A 1 343 ? -17.934 15.975 7.412 1.00 41.09 343 SER A N 1
ATOM 2595 C CA . SER A 1 343 ? -16.957 16.809 6.705 1.00 41.09 343 SER A CA 1
ATOM 2596 C C . SER A 1 343 ? -17.364 18.283 6.536 1.00 41.09 343 SER A C 1
ATOM 2598 O O . SER A 1 343 ? -16.531 19.085 6.127 1.00 41.09 343 SER A O 1
ATOM 2600 N N . SER A 1 344 ? -18.631 18.664 6.761 1.00 39.41 344 SER A N 1
ATOM 2601 C CA . SER A 1 344 ? -19.076 20.064 6.630 1.00 39.41 344 SER A CA 1
ATOM 2602 C C . SER A 1 344 ? -18.864 20.909 7.887 1.00 39.41 344 SER A C 1
ATOM 2604 O O . SER A 1 344 ? -18.910 22.128 7.787 1.00 39.41 344 SER A O 1
ATOM 2606 N N . LEU A 1 345 ? -18.636 20.285 9.047 1.00 40.00 345 LEU A N 1
ATOM 2607 C CA . LEU A 1 345 ? -18.375 20.978 10.319 1.00 40.00 345 LEU A CA 1
ATOM 2608 C C . LEU A 1 345 ? -16.940 21.511 10.433 1.00 40.00 345 LEU A C 1
ATOM 2610 O O . LEU A 1 345 ? -16.670 22.349 11.281 1.00 40.00 345 LEU A O 1
ATOM 2614 N N . TRP A 1 346 ? -16.035 21.038 9.574 1.00 44.59 346 TRP A N 1
ATOM 2615 C CA . TRP A 1 346 ? -14.594 21.276 9.682 1.00 44.59 346 TRP A CA 1
ATOM 2616 C C . TRP A 1 346 ? -14.013 21.933 8.427 1.00 44.59 346 TRP A C 1
ATOM 2618 O O . TRP A 1 346 ? -12.894 21.624 8.018 1.00 44.59 346 TRP A O 1
ATOM 2628 N N . ARG A 1 347 ? -14.781 22.813 7.772 1.00 31.22 347 ARG A N 1
ATOM 2629 C CA . ARG A 1 347 ? -14.185 23.760 6.821 1.00 31.22 347 ARG A CA 1
ATOM 2630 C C . ARG A 1 347 ? -13.631 24.948 7.618 1.00 31.22 347 ARG A C 1
ATOM 2632 O O . ARG A 1 347 ? -14.356 25.413 8.495 1.00 31.22 347 ARG A O 1
ATOM 2639 N N . PRO A 1 348 ? -12.381 25.369 7.358 1.00 38.56 348 PRO A N 1
ATOM 2640 C CA . PRO A 1 348 ? -11.765 26.496 8.051 1.00 38.56 348 PRO A CA 1
ATOM 2641 C C . PRO A 1 348 ? -12.537 27.800 7.847 1.00 38.56 348 PRO A C 1
ATOM 2643 O O . PRO A 1 348 ? -13.205 27.933 6.791 1.00 38.56 348 PRO A O 1
#

pLDDT: mean 85.31, std 14.24, range [3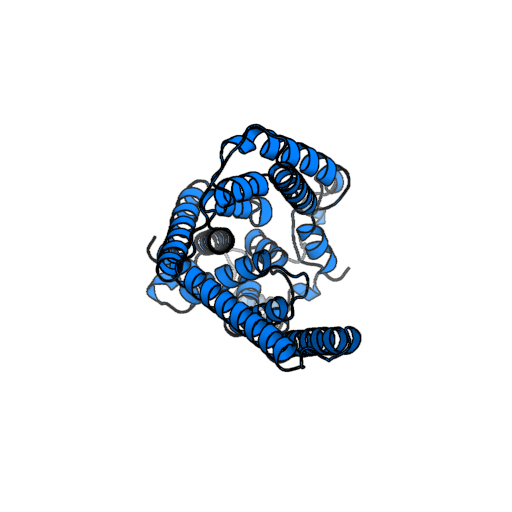0.25, 97.12]

Foldseek 3Di:
DVLLLVLLLVLLVLVVVLVVLLVVLLVVLVVVLPVPDPPDDPVVSVVSLVVLLVVLLVVLVVLCVPQPVLLPDLCLLVLLLCLQVVPLVVCPVNLDPSSLVSNSSSSSSNSSSVPPDDCQSSQLSNSLSSLQCCLVPPPVNVVLSVDSVSNSLSSLLSQLSSNCLVLVQNLLSNQCSCLRRDPDDDPVSSVSSSVSSNSNSVSNVVVVVVPDDDDDDDDDPDPDVVLVVLLVVLLVLLLQALGLSSLSSSCRSVVDPVSSVSSSVSNVVSSVVSVVPHDHNSVVVNVVVVRPDVVPDDVVNCVPPDPVNVDDPPDDDDDPPDDPVNVVVVCVVPPDPPPDDPVVVPDD

Secondary structure (DSSP, 8-state):
-HHHHHHHHHHHHHHHHHHHHHHHHHHHHHHHHHHS-TTS-HHHHHHHHHHHHHHHHHHHHHHHHHH-GGG-S-SHHHHHHHHHHT-HHHHHHHT-HHHHHHHHHHHHHHHHTT-S--SHHHHHHHHHHHHHHHHHH-GGGHHHHH-HHHHHHHHHHHHHHHHHHHHS-HHHHHHHIIIII-SS--HHHHHHHHHHHHHHHHHHHHHHHTS---------SS--HHHHHHHHHHHHHHHHHT-SHHHHHHHHHHT-GGGHHHHHHHHHHHHHHHHHHS--HHHHHHHHHT---GGGS-HHHHTT--HHHHS-S-PPP--TT--HHHHHHHHHHH---TT--GGGTT--